Protein AF-A0A6V6YPK1-F1 (afdb_monomer)

Nearest PDB structures (foldseek):
  4mxt-assembly1_A-2  TM=2.970E-01  e=5.464E-02  Bacteroides uniformis ATCC 8492
  3juw-assembly1_A  TM=4.211E-01  e=9.170E-01  Bordetella pertussis
  8h1r-assembly1_A  TM=2.729E-01  e=4.069E+00  Pseudomonas aeruginosa PAO1
  5iva-assembly1_A  TM=2.615E-01  e=4.526E+00  Pseudomonas aeruginosa PAO1

Secondary structure (DSSP, 8-state):
-----------------------SS-TTS---B--PPP--S---B--GGGGTTT-EEEEEE--STT-TT-EEEEEEEEEE-SSEEEEEEEETTS-EEEEEEETTBSEEEEEEE-TTSBEEEEEEEESSTT---EEEEEEEE-TTS-EEEEEESSTT--S-HHHHHHHHHHTT--S--SSSS---EEEEE-SSS-EEEEEEE-HHHHSSSEEEEEEEETTT--EEEEEEEES--TTSS--SS--PEEEEEE--SSS--

Mean predicted aligned error: 10.71 Å

Structure (mmCIF, N/CA/C/O backbone):
data_AF-A0A6V6YPK1-F1
#
_entry.id   AF-A0A6V6YPK1-F1
#
loop_
_atom_site.group_PDB
_atom_site.id
_atom_site.type_symbol
_atom_site.label_atom_id
_atom_site.label_alt_id
_atom_site.label_comp_id
_atom_site.label_asym_id
_atom_site.label_entity_id
_atom_site.label_seq_id
_atom_site.pdbx_PDB_ins_code
_atom_site.Cartn_x
_atom_site.Cartn_y
_atom_site.Cartn_z
_atom_site.occupancy
_atom_site.B_iso_or_equiv
_atom_site.auth_seq_id
_atom_site.auth_comp_id
_atom_site.auth_asym_id
_atom_site.auth_atom_id
_atom_site.pdbx_PDB_model_num
ATOM 1 N N . MET A 1 1 ? -62.412 -16.438 57.646 1.00 40.12 1 MET A N 1
ATOM 2 C CA . MET A 1 1 ? -61.007 -15.964 57.630 1.00 40.12 1 MET A CA 1
ATOM 3 C C . MET A 1 1 ? -60.516 -15.911 56.194 1.00 40.12 1 MET A C 1
ATOM 5 O O . MET A 1 1 ? -60.855 -16.808 55.438 1.00 40.12 1 MET A O 1
ATOM 9 N N . ARG A 1 2 ? -59.691 -14.895 55.900 1.00 38.56 2 ARG A N 1
ATOM 10 C CA . ARG A 1 2 ? -59.040 -14.538 54.622 1.00 38.56 2 ARG A CA 1
ATOM 11 C C . ARG A 1 2 ? -59.868 -13.707 53.633 1.00 38.56 2 ARG A C 1
ATOM 13 O O . ARG A 1 2 ? -60.309 -14.168 52.593 1.00 38.56 2 ARG A O 1
ATOM 20 N N . THR A 1 3 ? -59.979 -12.427 53.978 1.00 39.22 3 THR A N 1
ATOM 21 C CA . THR A 1 3 ? -59.653 -11.310 53.076 1.00 39.22 3 THR A CA 1
ATOM 22 C C . THR A 1 3 ? -58.320 -11.554 52.353 1.00 39.22 3 THR A C 1
ATOM 24 O O . THR A 1 3 ? -57.389 -12.012 53.007 1.00 39.22 3 THR A O 1
ATOM 27 N N . ILE A 1 4 ? -58.230 -11.225 51.055 1.00 46.72 4 ILE A N 1
ATOM 28 C CA . ILE A 1 4 ? -57.060 -10.640 50.358 1.00 46.72 4 ILE A CA 1
ATOM 29 C C . ILE A 1 4 ? -57.550 -10.016 49.030 1.00 46.72 4 ILE A C 1
ATOM 31 O O . ILE A 1 4 ? -57.949 -10.695 48.092 1.00 46.72 4 ILE A O 1
ATOM 35 N N . THR A 1 5 ? -57.637 -8.690 49.075 1.00 42.53 5 THR A N 1
ATOM 36 C CA . THR A 1 5 ? -57.127 -7.649 48.164 1.00 42.53 5 THR A CA 1
ATOM 37 C C . THR A 1 5 ? -56.923 -7.896 46.655 1.00 42.53 5 THR A C 1
ATOM 39 O O . THR A 1 5 ? -56.172 -8.766 46.231 1.00 42.53 5 THR A O 1
ATOM 42 N N . LEU A 1 6 ? -57.519 -6.961 45.897 1.00 40.06 6 LEU A N 1
ATOM 43 C CA . LEU A 1 6 ? -57.210 -6.413 44.564 1.00 40.06 6 LEU A CA 1
ATOM 44 C C . LEU A 1 6 ? -55.773 -6.602 44.023 1.00 40.06 6 LEU A C 1
ATOM 46 O O . LEU A 1 6 ? -54.811 -6.269 44.712 1.00 40.06 6 LEU A O 1
ATOM 50 N N . LEU A 1 7 ? -55.654 -6.859 42.712 1.00 35.12 7 LEU A N 1
ATOM 51 C CA . LEU A 1 7 ? -54.662 -6.158 41.887 1.00 35.12 7 LEU A CA 1
ATOM 52 C C . LEU A 1 7 ? -55.192 -5.913 40.464 1.00 35.12 7 LEU A C 1
ATOM 54 O O . LEU A 1 7 ? -55.409 -6.827 39.674 1.00 35.12 7 LEU A O 1
ATOM 58 N N . MET A 1 8 ? 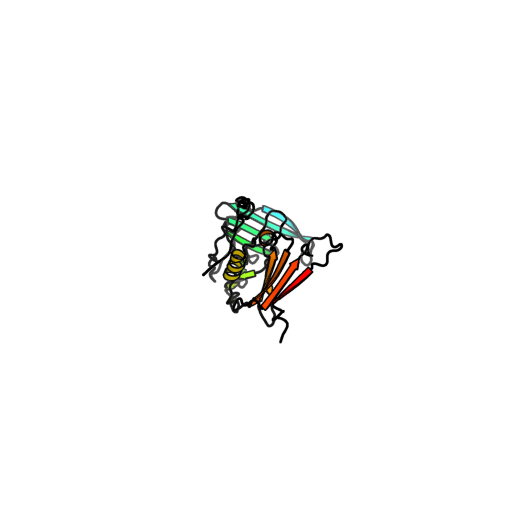-55.405 -4.634 40.179 1.00 38.81 8 MET A N 1
ATOM 59 C CA . MET A 1 8 ? -55.689 -4.049 38.876 1.00 38.81 8 MET A CA 1
ATOM 60 C C . MET A 1 8 ? -54.352 -3.929 38.132 1.00 38.81 8 MET A C 1
ATOM 62 O O . MET A 1 8 ? -53.467 -3.215 38.596 1.00 38.81 8 MET A O 1
ATOM 66 N N . ALA A 1 9 ? -54.182 -4.624 37.007 1.00 38.06 9 ALA A N 1
ATOM 67 C CA . ALA A 1 9 ? -53.035 -4.421 36.123 1.00 38.06 9 ALA A CA 1
ATOM 68 C C . ALA A 1 9 ? -53.493 -3.640 34.887 1.00 38.06 9 ALA A C 1
ATOM 70 O O . ALA A 1 9 ? -54.078 -4.186 33.952 1.00 38.06 9 ALA A O 1
ATOM 71 N N . LEU A 1 10 ? -53.241 -2.331 34.939 1.00 35.00 10 LEU A N 1
ATOM 72 C CA . LEU A 1 10 ? -53.250 -1.413 33.808 1.00 35.00 10 LEU A CA 1
ATOM 73 C C . LEU A 1 10 ? -52.316 -1.957 32.714 1.00 35.00 10 LEU A C 1
ATOM 75 O O . LEU A 1 10 ? -51.104 -2.032 32.911 1.00 35.00 10 LEU A O 1
ATOM 79 N N . VAL A 1 11 ? -52.863 -2.297 31.550 1.00 40.09 11 VAL A N 1
ATOM 80 C CA . VAL A 1 11 ? -52.065 -2.539 30.343 1.00 40.09 11 VAL A CA 1
ATOM 81 C C . VAL A 1 11 ? -51.754 -1.177 29.722 1.00 40.09 11 VAL A C 1
ATOM 83 O O . VAL A 1 11 ? -52.529 -0.644 28.933 1.00 40.09 11 VAL A O 1
ATOM 86 N N . LEU A 1 12 ? -50.623 -0.592 30.118 1.00 38.94 12 LEU A N 1
ATOM 87 C CA . LEU A 1 12 ? -49.992 0.535 29.434 1.00 38.94 12 LEU A CA 1
ATOM 88 C C . LEU A 1 12 ? -48.588 0.126 28.990 1.00 38.94 12 LEU A C 1
ATOM 90 O O . LEU A 1 12 ? -47.629 0.283 29.733 1.00 38.94 12 LEU A O 1
ATOM 94 N N . PHE A 1 13 ? -48.481 -0.337 27.750 1.00 40.06 13 PHE A N 1
ATOM 95 C CA . PHE A 1 13 ? -47.309 -0.106 26.905 1.00 40.06 13 PHE A CA 1
ATOM 96 C C . PHE A 1 13 ? -47.872 0.215 25.516 1.00 40.06 13 PHE A C 1
ATOM 98 O O . PHE A 1 13 ? -48.367 -0.652 24.808 1.00 40.06 13 PHE A O 1
ATOM 105 N N . ALA A 1 14 ? -48.159 1.489 25.254 1.00 39.41 14 ALA A N 1
ATOM 106 C CA . ALA A 1 14 ? -47.208 2.418 24.651 1.00 39.41 14 ALA A CA 1
ATOM 107 C C . ALA A 1 14 ? -46.726 1.900 23.289 1.00 39.41 14 ALA A C 1
ATOM 109 O O . ALA A 1 14 ? -45.817 1.084 23.205 1.00 39.41 14 ALA A O 1
ATOM 110 N N . ASN A 1 15 ? -47.393 2.400 22.243 1.00 35.25 15 ASN A N 1
ATOM 111 C CA . ASN A 1 15 ? -46.928 2.547 20.865 1.00 35.25 15 ASN A CA 1
ATOM 112 C C . ASN A 1 15 ? -45.535 1.960 20.585 1.00 35.25 15 ASN A C 1
ATOM 114 O O . ASN A 1 15 ? -44.547 2.695 20.526 1.00 35.25 15 ASN A O 1
ATOM 118 N N . CYS A 1 16 ? -45.471 0.668 20.263 1.00 31.97 16 CYS A N 1
ATOM 119 C CA . CYS A 1 16 ? -44.475 0.214 19.304 1.00 31.97 16 CYS A CA 1
ATOM 120 C C . CYS A 1 16 ? -44.872 0.808 17.950 1.00 31.97 16 CYS A C 1
ATOM 122 O O . CYS A 1 16 ? -45.487 0.154 17.109 1.00 31.97 16 CYS A O 1
ATOM 124 N N . LYS A 1 17 ? -44.493 2.073 17.725 1.00 35.59 17 LYS A N 1
ATOM 125 C CA . LYS A 1 17 ? -44.001 2.447 16.404 1.00 35.59 17 LYS A CA 1
ATOM 126 C C . LYS A 1 17 ? -42.834 1.504 16.177 1.00 35.59 17 LYS A C 1
ATOM 128 O O . LYS A 1 17 ? -41.742 1.743 16.686 1.00 35.59 17 LYS A O 1
ATOM 133 N N . ALA A 1 18 ? -43.133 0.381 15.526 1.00 33.19 18 ALA A N 1
ATOM 134 C CA . ALA A 1 18 ? -42.141 -0.487 14.942 1.00 33.19 18 ALA A CA 1
ATOM 135 C C . ALA A 1 18 ? -41.136 0.445 14.280 1.00 33.19 18 ALA A C 1
ATOM 137 O O . ALA A 1 18 ? -41.502 1.245 13.413 1.00 33.19 18 ALA A O 1
ATOM 138 N N . GLN A 1 19 ? -39.916 0.431 14.812 1.00 37.41 19 GLN A N 1
ATOM 139 C CA . GLN A 1 19 ? -38.788 1.062 14.171 1.00 37.41 19 GLN A CA 1
ATOM 140 C C . GLN A 1 19 ? -38.835 0.553 12.742 1.00 37.41 19 GLN A C 1
ATOM 142 O O . GLN A 1 19 ? -38.723 -0.648 12.497 1.00 37.41 19 GLN A O 1
ATOM 147 N N . VAL A 1 20 ? -39.126 1.472 11.826 1.00 35.88 20 VAL A N 1
ATOM 148 C CA . VAL A 1 20 ? -38.877 1.269 10.415 1.00 35.88 20 VAL A CA 1
ATOM 149 C C . VAL A 1 20 ? -37.420 0.848 10.384 1.00 35.88 20 VAL A C 1
ATOM 151 O O . VAL A 1 20 ? -36.536 1.652 10.681 1.00 35.88 20 VAL A O 1
ATOM 154 N N . GLU A 1 21 ? -37.183 -0.445 10.154 1.00 36.56 21 GLU A N 1
ATOM 155 C CA . GLU A 1 21 ? -35.913 -0.926 9.643 1.00 36.56 21 GLU A CA 1
ATOM 156 C C . GLU A 1 21 ? -35.571 0.053 8.528 1.00 36.56 21 GLU A C 1
ATOM 158 O O . GLU A 1 21 ? -36.236 0.065 7.489 1.00 36.56 21 GLU A O 1
ATOM 163 N N . ASN A 1 22 ? -34.600 0.934 8.773 1.00 33.47 22 ASN A N 1
ATOM 164 C CA . ASN A 1 22 ? -34.011 1.765 7.742 1.00 33.47 22 ASN A CA 1
ATOM 165 C C . ASN A 1 22 ? -33.291 0.804 6.795 1.00 33.47 22 ASN A C 1
ATOM 167 O O . ASN A 1 22 ? -32.084 0.595 6.858 1.00 33.47 22 ASN A O 1
ATOM 171 N N . LYS A 1 23 ? -34.080 0.194 5.911 1.00 34.03 23 LYS A N 1
ATOM 172 C CA . LYS A 1 23 ? -33.703 -0.736 4.849 1.00 34.03 23 LYS A CA 1
ATOM 173 C C . LYS A 1 23 ? -33.005 -0.027 3.686 1.00 34.03 23 LYS A C 1
ATOM 175 O O . LYS A 1 23 ? -32.888 -0.570 2.595 1.00 34.03 23 LYS A O 1
ATOM 180 N N . THR A 1 24 ? -32.510 1.179 3.931 1.00 35.34 24 THR A N 1
ATOM 181 C CA . THR A 1 24 ? -31.911 2.070 2.944 1.00 35.34 24 THR A CA 1
ATOM 182 C C . THR A 1 24 ? -30.782 2.877 3.576 1.00 35.34 24 THR A C 1
ATOM 184 O O . THR A 1 24 ? -30.832 4.087 3.517 1.00 35.34 24 THR A O 1
ATOM 187 N N . VAL A 1 25 ? -29.790 2.223 4.200 1.00 39.16 25 VAL A N 1
ATOM 188 C CA . VAL A 1 25 ? -28.342 2.542 4.086 1.00 39.16 25 VAL A CA 1
ATOM 189 C C . VAL A 1 25 ? -27.546 1.309 4.562 1.00 39.16 25 VAL A C 1
ATOM 191 O O . VAL A 1 25 ? -26.906 1.299 5.607 1.00 39.16 25 VAL A O 1
ATOM 194 N N . THR A 1 26 ? -27.610 0.204 3.823 1.00 34.44 26 THR A N 1
ATOM 195 C CA . THR A 1 26 ? -26.646 -0.916 3.976 1.00 34.44 26 THR A CA 1
ATOM 196 C C . THR A 1 26 ? -26.070 -1.310 2.621 1.00 34.44 26 THR A C 1
ATOM 198 O O . THR A 1 26 ? -25.592 -2.418 2.401 1.00 34.44 26 THR A O 1
ATOM 201 N N . THR A 1 27 ? -26.128 -0.395 1.662 1.00 38.91 27 THR A N 1
ATOM 202 C CA . THR A 1 27 ? -25.438 -0.527 0.391 1.00 38.91 27 THR A CA 1
ATOM 203 C C . THR A 1 27 ? -23.974 -0.176 0.638 1.00 38.91 27 THR A C 1
ATOM 205 O O . THR A 1 27 ? -23.657 0.961 0.957 1.00 38.91 27 THR A O 1
ATOM 208 N N . THR A 1 28 ? -23.125 -1.203 0.516 1.00 41.69 28 THR A N 1
ATOM 209 C CA . THR A 1 28 ? -21.652 -1.231 0.606 1.00 41.69 28 THR A CA 1
ATOM 210 C C . THR A 1 28 ? -21.007 -1.355 1.992 1.00 41.69 28 THR A C 1
ATOM 212 O O . THR A 1 28 ? -20.048 -0.645 2.285 1.00 41.69 28 THR A O 1
ATOM 215 N N . LEU A 1 29 ? -21.378 -2.366 2.791 1.00 50.12 29 LEU A N 1
ATOM 216 C CA . LEU A 1 29 ? -20.317 -3.095 3.510 1.00 50.12 29 LEU A CA 1
ATOM 217 C C . LEU A 1 29 ? -19.565 -3.937 2.460 1.00 50.12 29 LEU A C 1
ATOM 219 O O . LEU A 1 29 ? -19.994 -5.017 2.084 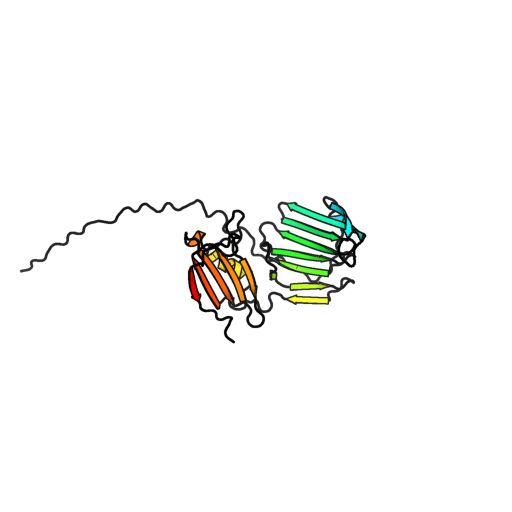1.00 50.12 29 LEU A O 1
ATOM 223 N N . ASN A 1 30 ? -18.560 -3.293 1.870 1.00 59.50 30 ASN A N 1
ATOM 224 C CA . ASN A 1 30 ? -17.493 -3.746 0.971 1.00 59.50 30 ASN A CA 1
ATOM 225 C C . ASN A 1 3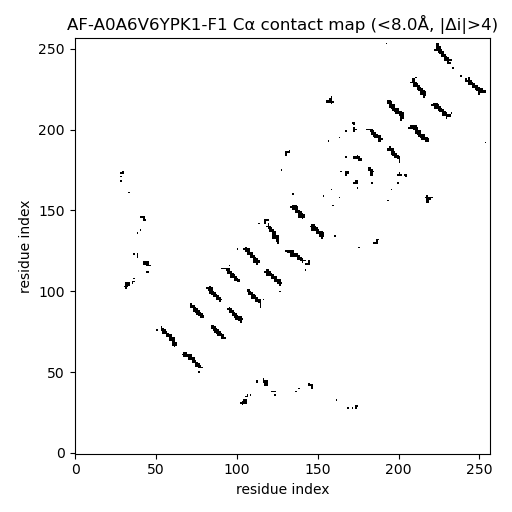0 ? -17.578 -5.138 0.291 1.00 59.50 30 ASN A C 1
ATOM 227 O O . ASN A 1 30 ? -17.635 -6.168 0.950 1.00 59.50 30 ASN A O 1
ATOM 231 N N . LYS A 1 31 ? -17.447 -5.169 -1.046 1.00 62.59 31 LYS A N 1
ATOM 232 C CA . LYS A 1 31 ? -17.342 -6.403 -1.861 1.00 62.59 31 LYS A CA 1
ATOM 233 C C . LYS A 1 31 ? -15.895 -6.806 -2.178 1.00 62.59 31 LYS A C 1
ATOM 235 O O . LYS A 1 31 ? -15.677 -7.724 -2.966 1.00 62.59 31 LYS A O 1
ATOM 240 N N . ASN A 1 32 ? -14.919 -6.098 -1.613 1.00 78.31 32 ASN A N 1
ATOM 241 C CA . ASN A 1 32 ? -13.525 -6.321 -1.950 1.00 78.31 32 ASN A CA 1
ATOM 242 C C . ASN A 1 32 ? -13.001 -7.663 -1.417 1.00 78.31 32 ASN A C 1
ATOM 244 O O . ASN A 1 32 ? -13.366 -8.110 -0.331 1.00 78.31 32 ASN A O 1
ATOM 248 N N . LYS A 1 33 ? -12.102 -8.281 -2.180 1.00 83.56 33 LYS A N 1
ATOM 249 C CA . LYS A 1 33 ? -11.459 -9.555 -1.873 1.00 83.56 33 LYS A CA 1
ATOM 250 C C . LYS A 1 33 ? -10.313 -9.361 -0.883 1.00 83.56 33 LYS A C 1
ATOM 252 O O . LYS A 1 33 ? -9.464 -8.490 -1.071 1.00 83.56 33 LYS A O 1
ATOM 257 N N . MET A 1 34 ? -10.289 -10.224 0.132 1.00 86.56 34 MET A N 1
ATOM 258 C CA . MET A 1 34 ? -9.253 -10.311 1.174 1.00 86.56 34 MET A CA 1
ATOM 259 C C . MET A 1 34 ? -8.062 -11.191 0.766 1.00 86.56 34 MET A C 1
ATOM 261 O O . MET A 1 34 ? -7.077 -11.307 1.487 1.00 86.56 34 MET A O 1
ATOM 265 N N . GLU A 1 35 ? -8.140 -11.832 -0.399 1.00 90.12 35 GLU A N 1
ATOM 266 C CA . GLU A 1 35 ? -7.053 -12.645 -0.930 1.00 90.12 35 GLU A CA 1
ATOM 267 C C . GLU A 1 35 ? -5.929 -11.738 -1.431 1.00 90.12 35 GLU A C 1
ATOM 269 O O . GLU A 1 35 ? -6.050 -11.068 -2.463 1.00 90.12 35 GLU A O 1
ATOM 274 N N . ARG A 1 36 ? -4.819 -11.717 -0.687 1.00 91.38 36 ARG A N 1
ATOM 275 C CA . ARG A 1 36 ? -3.604 -11.026 -1.116 1.00 91.38 36 ARG A CA 1
ATOM 276 C C . ARG A 1 36 ? -3.096 -11.616 -2.438 1.00 91.38 36 ARG A C 1
ATOM 278 O O . ARG A 1 36 ? -3.023 -12.840 -2.566 1.00 91.38 36 ARG A O 1
ATOM 285 N N . PRO A 1 37 ? -2.666 -10.779 -3.399 1.00 93.44 37 PRO A N 1
ATOM 286 C CA . PRO A 1 37 ? -1.954 -11.273 -4.567 1.00 93.44 37 PRO A CA 1
ATOM 287 C C . PRO A 1 37 ? -0.614 -11.903 -4.164 1.00 93.44 37 PRO A C 1
ATOM 289 O O . PRO A 1 37 ? -0.044 -11.579 -3.124 1.00 93.44 37 PRO A O 1
ATOM 292 N N . ILE A 1 38 ? -0.081 -12.775 -5.018 1.00 91.38 38 ILE A N 1
ATOM 293 C CA . ILE A 1 38 ? 1.238 -13.389 -4.830 1.00 91.38 38 ILE A CA 1
ATOM 294 C C . ILE A 1 38 ? 2.239 -12.693 -5.753 1.00 91.38 38 ILE A C 1
ATOM 296 O O . ILE A 1 38 ? 1.971 -12.498 -6.939 1.00 91.38 38 ILE A O 1
ATOM 300 N N . ILE A 1 39 ? 3.408 -12.343 -5.215 1.00 95.06 39 ILE A N 1
ATOM 301 C CA . ILE A 1 39 ? 4.551 -11.845 -5.986 1.00 95.06 39 ILE A CA 1
ATOM 302 C C . ILE A 1 39 ? 5.783 -12.714 -5.719 1.00 95.06 39 ILE A C 1
ATOM 304 O O . ILE A 1 39 ? 6.018 -13.142 -4.591 1.00 95.06 39 ILE A O 1
ATOM 308 N N . THR A 1 40 ? 6.565 -12.984 -6.764 1.00 96.06 40 THR A N 1
ATOM 309 C CA . THR A 1 40 ? 7.770 -13.830 -6.716 1.00 96.06 40 THR A CA 1
ATOM 310 C C . THR A 1 40 ? 9.042 -12.976 -6.796 1.00 96.06 40 THR A C 1
ATOM 312 O O . THR A 1 40 ? 8.983 -11.847 -7.290 1.00 96.06 40 THR A O 1
ATOM 315 N N . PRO A 1 41 ? 10.214 -13.486 -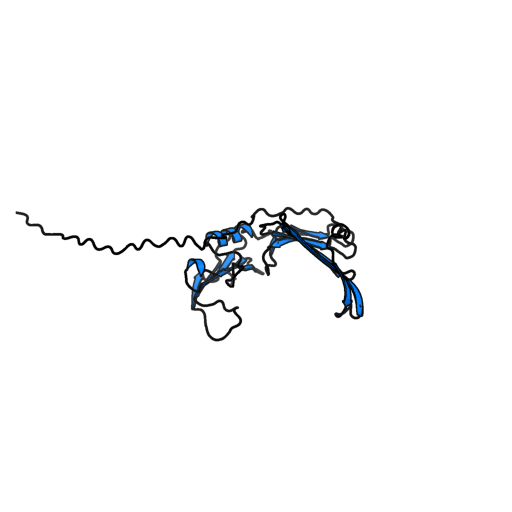6.369 1.00 96.88 41 PRO A N 1
ATOM 316 C CA . PRO A 1 41 ? 11.501 -12.790 -6.499 1.00 96.88 41 PRO A CA 1
ATOM 317 C C . PRO A 1 41 ? 12.091 -12.819 -7.922 1.00 96.88 41 PRO A C 1
ATOM 319 O O . PRO A 1 41 ? 13.251 -12.466 -8.110 1.00 96.88 41 PRO A O 1
ATOM 322 N N . GLU A 1 42 ? 11.337 -13.268 -8.924 1.00 97.69 42 GLU A N 1
ATOM 323 C CA . GLU A 1 42 ? 11.846 -13.444 -10.286 1.00 97.69 42 GLU A CA 1
ATOM 324 C C . GLU A 1 42 ? 12.138 -12.104 -10.968 1.00 97.69 42 GLU A C 1
ATOM 326 O O . GLU A 1 42 ? 11.483 -11.093 -10.705 1.00 97.69 42 GLU A O 1
ATOM 331 N N . PHE A 1 43 ? 13.129 -12.089 -11.853 1.00 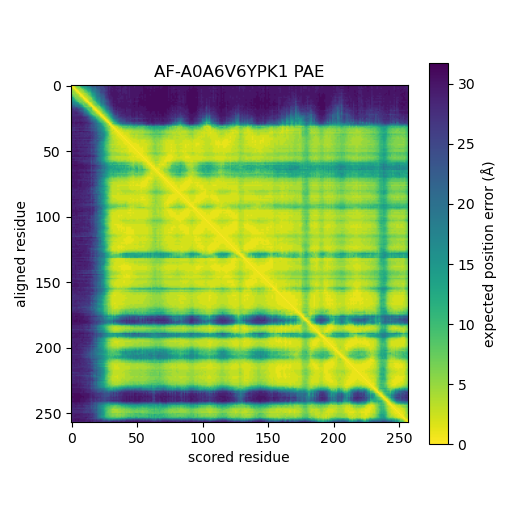97.38 43 PHE A N 1
ATOM 332 C CA . PHE A 1 43 ? 13.451 -10.905 -12.639 1.00 97.38 43 PHE A CA 1
ATOM 333 C C . PHE A 1 43 ? 12.311 -10.553 -13.605 1.00 97.38 43 PHE A C 1
ATOM 335 O O . PHE A 1 43 ? 11.684 -11.428 -14.195 1.00 97.38 43 PHE A O 1
ATOM 342 N N . GLU A 1 44 ? 12.084 -9.255 -13.803 1.00 97.69 44 GLU A N 1
ATOM 343 C CA . GLU A 1 44 ? 11.121 -8.730 -14.766 1.00 97.69 44 GLU A CA 1
ATOM 344 C C . GLU A 1 44 ? 11.737 -7.562 -15.539 1.00 97.69 44 GLU A C 1
ATOM 346 O O . GLU A 1 44 ? 12.550 -6.798 -15.008 1.00 97.69 44 GLU A O 1
ATOM 351 N N . LYS A 1 45 ? 11.312 -7.390 -16.792 1.00 97.69 45 LYS A N 1
ATOM 352 C CA . LYS A 1 45 ? 11.701 -6.260 -17.631 1.00 97.69 45 LYS A CA 1
ATOM 353 C C . LYS A 1 45 ? 10.455 -5.581 -18.185 1.00 97.69 45 LYS A C 1
ATOM 355 O O . LYS A 1 45 ? 9.618 -6.232 -18.798 1.00 97.69 45 LYS A O 1
ATOM 360 N N . LEU A 1 46 ? 10.362 -4.273 -17.987 1.00 97.44 46 LEU A N 1
ATOM 361 C CA . LEU A 1 46 ? 9.363 -3.424 -18.611 1.00 97.44 46 LEU A CA 1
ATOM 362 C C . LEU A 1 46 ? 9.635 -3.323 -20.114 1.00 97.44 46 LEU A C 1
ATOM 364 O O . LEU A 1 46 ? 10.725 -2.920 -20.529 1.00 97.44 46 LEU A O 1
ATOM 368 N N . ASN A 1 47 ? 8.613 -3.629 -20.907 1.00 96.19 47 ASN A N 1
ATOM 369 C CA . ASN A 1 47 ? 8.572 -3.361 -22.333 1.00 96.19 47 ASN A CA 1
ATOM 370 C C . ASN A 1 47 ? 7.451 -2.352 -22.618 1.00 96.19 47 ASN A C 1
ATOM 372 O O . ASN A 1 47 ? 6.280 -2.638 -22.385 1.00 96.19 47 ASN A O 1
ATOM 376 N N . LEU A 1 48 ? 7.804 -1.151 -23.086 1.00 95.31 48 LEU A N 1
ATOM 377 C CA . LEU A 1 48 ? 6.820 -0.088 -23.333 1.00 95.31 48 LEU A CA 1
ATOM 378 C C . LEU A 1 48 ? 5.880 -0.417 -24.502 1.00 95.31 48 LEU A C 1
ATOM 380 O O . LEU A 1 48 ? 4.746 0.053 -24.512 1.00 95.31 48 LEU A O 1
ATOM 384 N N . GLU A 1 49 ? 6.312 -1.272 -25.432 1.00 95.50 49 GLU A N 1
ATOM 385 C CA . GLU A 1 49 ? 5.481 -1.736 -26.550 1.00 95.50 49 GLU A CA 1
ATOM 386 C C . GLU A 1 49 ? 4.238 -2.507 -26.091 1.00 95.50 49 GLU A C 1
ATOM 388 O O . GLU A 1 49 ? 3.210 -2.473 -26.767 1.00 95.50 49 GLU A O 1
ATOM 393 N N . ASP A 1 50 ? 4.283 -3.128 -24.907 1.00 96.00 50 ASP A N 1
ATOM 394 C CA . ASP A 1 50 ? 3.132 -3.820 -24.313 1.00 96.00 50 ASP A CA 1
ATOM 395 C C . ASP A 1 50 ? 1.981 -2.843 -23.979 1.00 96.00 50 ASP A C 1
ATOM 397 O O . ASP A 1 50 ? 0.844 -3.260 -23.757 1.00 96.00 50 ASP A O 1
ATOM 401 N N . TYR A 1 51 ? 2.268 -1.535 -23.960 1.00 96.19 51 TYR A N 1
ATOM 402 C CA . TYR A 1 51 ? 1.339 -0.457 -23.615 1.00 96.19 51 TYR A CA 1
ATOM 403 C C . TYR A 1 51 ? 1.002 0.453 -24.798 1.00 96.19 51 TYR A C 1
ATOM 405 O O . TYR A 1 51 ? 0.259 1.415 -24.609 1.00 96.19 51 TYR A O 1
ATOM 413 N N . LYS A 1 52 ? 1.516 0.169 -26.004 1.00 94.56 52 LYS A N 1
ATOM 414 C CA . LYS A 1 52 ? 1.379 1.037 -27.190 1.00 94.56 52 LYS A CA 1
ATOM 415 C C . LYS A 1 52 ? -0.059 1.508 -27.441 1.00 94.56 52 LYS A C 1
ATOM 417 O O . LYS A 1 52 ? -0.282 2.658 -27.810 1.00 94.56 52 LYS A O 1
ATOM 422 N N . ASP A 1 53 ? -1.035 0.649 -27.153 1.00 94.25 53 ASP A N 1
ATOM 423 C CA . ASP A 1 53 ? -2.458 0.956 -27.245 1.00 94.25 53 ASP A CA 1
ATOM 424 C C . ASP A 1 53 ? -2.906 1.749 -26.003 1.00 94.25 53 ASP A C 1
ATOM 426 O O . ASP A 1 53 ? -3.456 1.199 -25.042 1.00 94.25 53 ASP A O 1
ATOM 430 N N . GLY A 1 54 ? -2.640 3.058 -26.023 1.00 94.81 54 GLY A N 1
ATOM 431 C CA . GLY A 1 54 ? -3.040 4.016 -24.986 1.00 94.81 54 GLY A CA 1
ATOM 432 C C . GLY A 1 54 ? -1.889 4.642 -24.193 1.00 94.81 54 GLY A C 1
ATOM 433 O O . GLY A 1 54 ? -2.155 5.412 -23.271 1.00 94.81 54 GLY A O 1
ATOM 434 N N . LEU A 1 55 ? -0.629 4.327 -24.514 1.00 97.19 55 LEU A N 1
ATOM 435 C CA . LEU A 1 55 ? 0.535 5.005 -23.939 1.00 97.19 55 LEU A CA 1
ATOM 436 C C . LEU A 1 55 ? 0.634 6.427 -24.498 1.00 97.19 55 LEU A C 1
ATOM 438 O O . LEU A 1 55 ? 0.763 6.631 -25.703 1.00 97.19 55 LEU A O 1
ATOM 442 N N . ILE A 1 56 ? 0.603 7.406 -23.603 1.00 97.44 56 ILE A N 1
ATOM 443 C CA . ILE A 1 56 ? 0.787 8.820 -23.915 1.00 97.44 56 ILE A CA 1
ATOM 444 C C . ILE A 1 56 ? 2.259 9.161 -23.692 1.00 97.44 56 ILE A C 1
ATOM 446 O O . ILE A 1 56 ? 2.833 8.814 -22.655 1.00 97.44 56 ILE A O 1
ATOM 450 N N . ILE A 1 57 ? 2.856 9.840 -24.672 1.00 96.31 57 ILE A N 1
ATOM 451 C CA . ILE A 1 57 ? 4.247 10.291 -24.642 1.00 96.31 57 ILE A CA 1
ATOM 452 C C . ILE A 1 57 ? 4.260 11.798 -24.869 1.00 96.31 57 ILE A C 1
ATOM 454 O O . ILE A 1 57 ? 3.775 12.266 -25.898 1.00 96.31 57 ILE A O 1
ATOM 458 N N . GLU A 1 58 ? 4.835 12.548 -23.934 1.00 95.75 58 GLU A N 1
ATOM 459 C CA . GLU A 1 58 ? 4.935 14.006 -24.027 1.00 95.75 58 GLU A CA 1
ATOM 460 C C . GLU A 1 58 ? 6.394 14.446 -23.884 1.00 95.75 58 GLU A C 1
ATOM 462 O O . GLU A 1 58 ? 7.110 13.998 -22.985 1.00 95.75 58 GLU A O 1
ATOM 467 N N . GLU A 1 59 ? 6.852 15.342 -24.764 1.00 94.69 59 GLU A N 1
ATOM 468 C CA . GLU A 1 59 ? 8.139 16.015 -24.572 1.00 94.69 59 GLU A CA 1
ATOM 469 C C . GLU A 1 59 ? 7.987 17.040 -23.440 1.00 94.69 59 GLU A C 1
ATOM 471 O O . GLU A 1 59 ? 7.078 17.867 -23.435 1.00 94.69 59 GLU A O 1
ATOM 476 N N . SER A 1 60 ? 8.892 16.987 -22.471 1.00 89.38 60 SER A N 1
ATOM 477 C CA . SER A 1 60 ? 8.942 17.885 -21.323 1.00 89.38 60 SER A CA 1
ATOM 478 C C . SER A 1 60 ? 10.340 18.472 -21.170 1.00 89.38 60 SER A C 1
ATOM 480 O O . SER A 1 60 ? 11.342 17.862 -21.549 1.00 89.38 60 SER A O 1
ATOM 482 N N . ILE A 1 61 ? 10.413 19.664 -20.579 1.00 89.31 61 ILE A N 1
ATOM 483 C CA . ILE A 1 61 ? 11.673 20.310 -20.208 1.00 89.31 61 ILE A CA 1
ATOM 484 C C . ILE A 1 61 ? 11.779 20.271 -18.690 1.00 89.31 61 ILE A C 1
ATOM 486 O O . ILE A 1 61 ? 10.866 20.697 -17.981 1.00 89.31 61 ILE A O 1
ATOM 490 N N . GLY A 1 62 ? 12.887 19.742 -18.177 1.00 85.44 62 GLY A N 1
ATOM 491 C CA . GLY A 1 62 ? 13.114 19.697 -16.742 1.00 85.44 62 GLY A CA 1
ATOM 492 C C . GLY A 1 62 ? 13.192 21.106 -16.167 1.00 85.44 62 GLY A C 1
ATOM 493 O O . GLY A 1 62 ? 13.841 21.993 -16.716 1.00 85.44 62 GLY A O 1
ATOM 494 N N . ASN A 1 63 ? 12.504 21.310 -15.051 1.00 87.06 63 ASN A N 1
ATOM 495 C CA . ASN A 1 63 ? 12.434 22.581 -14.329 1.00 87.06 63 ASN A CA 1
ATOM 496 C C . ASN A 1 63 ? 13.070 22.490 -12.931 1.00 87.06 63 ASN A C 1
ATOM 498 O O . ASN A 1 63 ? 13.068 23.465 -12.189 1.00 87.06 63 ASN A O 1
ATOM 502 N N . THR A 1 64 ? 13.616 21.323 -12.576 1.00 82.25 64 THR A N 1
ATOM 503 C CA . THR A 1 64 ? 14.186 21.023 -11.258 1.00 82.25 64 THR A CA 1
ATOM 504 C C . THR A 1 64 ? 15.601 20.477 -11.422 1.00 82.25 64 THR A C 1
ATOM 506 O O . THR A 1 64 ? 15.848 19.639 -12.290 1.00 82.25 64 THR A O 1
ATOM 509 N N . ALA A 1 65 ? 16.544 20.940 -10.598 1.00 82.50 65 ALA A N 1
ATOM 510 C CA . ALA A 1 65 ? 17.925 20.457 -10.613 1.00 82.50 65 ALA A CA 1
ATOM 511 C C . ALA A 1 65 ? 18.002 18.951 -10.267 1.00 82.50 65 ALA A C 1
ATOM 513 O O . ALA A 1 65 ? 17.223 18.484 -9.437 1.00 82.50 65 ALA A O 1
ATOM 514 N N . PRO A 1 66 ? 18.924 18.174 -10.868 1.00 85.06 66 PRO A N 1
ATOM 515 C CA . PRO A 1 66 ? 19.953 18.569 -11.840 1.00 85.06 66 PRO A CA 1
ATOM 516 C C . PRO A 1 66 ? 19.457 18.662 -13.298 1.00 85.06 66 PRO A C 1
ATOM 518 O O . PRO A 1 66 ? 20.263 18.845 -14.202 1.00 85.06 66 PRO A O 1
ATOM 521 N N . TYR A 1 67 ? 18.152 18.540 -13.547 1.00 83.44 67 TYR A N 1
ATOM 522 C CA . TYR A 1 67 ? 17.574 18.374 -14.884 1.00 83.44 67 TYR A CA 1
ATOM 523 C C . TYR A 1 67 ? 17.033 19.668 -15.511 1.00 83.44 67 TYR A C 1
ATOM 525 O O . TYR A 1 67 ? 16.312 19.604 -16.505 1.00 83.44 67 TYR A O 1
ATOM 533 N N . VAL A 1 68 ? 17.368 20.846 -14.974 1.00 88.31 68 VAL A N 1
ATOM 534 C CA . VAL A 1 68 ? 16.896 22.128 -15.526 1.00 88.31 68 VAL A CA 1
ATOM 535 C C . VAL A 1 68 ? 17.341 22.276 -16.986 1.00 88.31 68 VAL A C 1
ATOM 537 O O . VAL A 1 68 ? 18.527 22.184 -17.285 1.00 88.31 68 VAL A O 1
ATOM 540 N N . GLY A 1 69 ? 16.389 22.492 -17.896 1.00 88.75 69 GLY A N 1
ATOM 541 C CA . GLY A 1 69 ? 16.642 22.663 -19.330 1.00 88.75 69 GLY A CA 1
ATOM 542 C C . GLY A 1 69 ? 16.835 21.363 -20.120 1.00 88.75 69 GLY A C 1
ATOM 543 O O . GLY A 1 69 ? 16.890 21.409 -21.348 1.00 88.75 69 GLY A O 1
ATOM 544 N N . PHE A 1 70 ? 16.891 20.199 -19.463 1.00 90.56 70 PHE A N 1
ATOM 545 C CA . PHE A 1 70 ? 16.988 18.916 -20.159 1.00 90.56 70 PHE A CA 1
ATOM 546 C C . PHE A 1 70 ? 15.644 18.548 -20.782 1.00 90.56 70 PHE A C 1
ATOM 548 O O . PHE A 1 70 ? 14.627 18.497 -20.090 1.00 90.56 70 PHE A O 1
ATOM 555 N N . LYS A 1 71 ? 15.655 18.244 -22.081 1.00 93.25 71 LYS A N 1
ATOM 556 C CA . LYS A 1 71 ? 14.509 17.651 -22.772 1.00 93.25 71 LYS A CA 1
ATOM 557 C C . LYS A 1 71 ? 14.420 16.163 -22.463 1.00 93.25 71 LYS A C 1
ATOM 559 O O . LYS A 1 71 ? 15.425 15.453 -22.525 1.00 93.25 71 LYS A O 1
ATOM 564 N N . TYR A 1 72 ? 13.223 15.688 -22.156 1.00 92.19 72 TYR A N 1
ATOM 565 C CA . TYR A 1 72 ? 12.955 14.276 -21.914 1.00 92.19 72 TYR A CA 1
ATOM 566 C C . TYR A 1 72 ? 11.527 13.919 -22.314 1.00 92.19 72 TYR A C 1
ATOM 568 O O . TYR A 1 72 ? 10.664 14.789 -22.379 1.00 92.19 72 TYR A O 1
ATOM 576 N N . ASN A 1 73 ? 11.276 12.629 -22.531 1.00 94.12 73 ASN A N 1
ATOM 577 C CA . ASN A 1 73 ? 9.919 12.139 -22.744 1.00 94.12 73 ASN A CA 1
ATOM 578 C C . ASN A 1 73 ? 9.352 11.666 -21.411 1.00 94.12 73 ASN A C 1
ATOM 580 O O . ASN A 1 73 ? 9.991 10.863 -20.718 1.00 94.12 73 ASN A O 1
ATOM 584 N N . SER A 1 74 ? 8.178 12.172 -21.051 1.00 94.00 74 SER A N 1
ATOM 585 C CA . SER A 1 74 ? 7.331 11.597 -20.016 1.00 94.00 74 SER A CA 1
ATOM 586 C C . SER A 1 74 ? 6.412 10.555 -20.650 1.00 94.00 74 SER A C 1
ATOM 588 O O . SER A 1 74 ? 5.987 10.679 -21.798 1.00 94.00 74 SER A O 1
ATOM 590 N N . TYR A 1 75 ? 6.143 9.495 -19.901 1.00 96.06 75 TYR A N 1
ATOM 591 C CA . TYR A 1 75 ? 5.271 8.404 -20.307 1.00 96.06 75 TYR A CA 1
ATOM 592 C C . TYR A 1 75 ? 4.149 8.307 -19.295 1.00 96.06 75 TYR A C 1
ATOM 594 O O . TYR A 1 75 ? 4.411 8.271 -18.089 1.00 96.06 75 TYR A O 1
ATOM 602 N N . SER A 1 76 ? 2.915 8.227 -19.774 1.0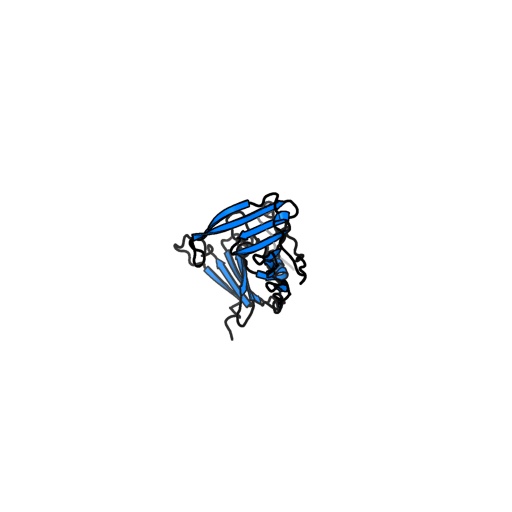0 97.50 76 SER A N 1
ATOM 603 C CA . SER A 1 76 ? 1.762 7.962 -18.927 1.00 97.50 76 SER A CA 1
ATOM 604 C C . SER A 1 76 ? 0.804 6.993 -19.603 1.00 97.50 76 SER A C 1
ATOM 606 O O . SER A 1 76 ? 0.563 7.039 -20.805 1.00 97.50 76 SER A O 1
ATOM 608 N N . TYR A 1 77 ? 0.279 6.067 -18.817 1.00 98.25 77 TYR A N 1
ATOM 609 C CA . TYR A 1 77 ? -0.684 5.079 -19.262 1.00 98.25 77 TYR A CA 1
ATOM 610 C C . TYR A 1 77 ? -1.633 4.775 -18.117 1.00 98.25 77 TYR A C 1
ATOM 612 O O . TYR A 1 77 ? -1.208 4.553 -16.978 1.00 98.25 77 TYR A O 1
ATOM 620 N N . ARG A 1 78 ? -2.923 4.712 -18.434 1.00 97.75 78 ARG A N 1
ATOM 621 C CA . ARG A 1 78 ? -3.954 4.268 -17.505 1.00 97.75 78 ARG A CA 1
ATOM 622 C C . ARG A 1 78 ? -5.009 3.476 -18.258 1.00 97.75 78 ARG A C 1
ATOM 624 O O . ARG A 1 78 ? -5.607 3.980 -19.203 1.00 97.75 78 ARG A O 1
ATOM 631 N N . LYS A 1 79 ? -5.277 2.258 -17.798 1.00 97.31 79 LYS A N 1
ATOM 632 C CA . LYS A 1 79 ? -6.339 1.398 -18.326 1.00 97.31 79 LYS A CA 1
ATOM 633 C C . LYS A 1 79 ? -7.211 0.906 -17.186 1.00 97.31 79 LYS A C 1
ATOM 635 O O . LYS A 1 79 ? -6.705 0.384 -16.198 1.00 97.31 79 LYS A O 1
ATOM 640 N N . ILE A 1 80 ? -8.519 1.075 -17.343 1.00 96.62 80 ILE A N 1
ATOM 641 C CA . ILE A 1 80 ? -9.541 0.602 -16.407 1.00 96.62 80 ILE A CA 1
ATOM 642 C C . ILE A 1 80 ? -10.452 -0.342 -17.185 1.00 96.62 80 ILE A C 1
ATOM 644 O O . ILE A 1 80 ? -10.926 0.006 -18.264 1.00 96.62 80 ILE A O 1
ATOM 648 N N . ASN A 1 81 ? -10.666 -1.545 -16.665 1.00 95.12 81 ASN A N 1
ATOM 649 C CA . ASN A 1 81 ? -11.557 -2.545 -17.246 1.00 95.12 81 ASN A CA 1
ATOM 650 C C . ASN A 1 81 ? -12.141 -3.442 -16.139 1.00 95.12 81 ASN A C 1
ATOM 652 O O . ASN A 1 81 ? -11.938 -3.194 -14.951 1.00 95.12 81 ASN A O 1
ATOM 656 N N . ASP A 1 82 ? -12.851 -4.503 -16.524 1.00 94.81 82 ASP A N 1
ATOM 657 C CA . ASP A 1 82 ? -13.468 -5.432 -15.572 1.00 94.81 82 ASP A CA 1
ATOM 658 C C . ASP A 1 82 ? -12.487 -6.293 -14.770 1.00 94.81 82 ASP A C 1
ATOM 660 O O . ASP A 1 82 ? -12.877 -6.877 -13.761 1.00 94.81 82 ASP A O 1
ATOM 664 N N . ILE A 1 83 ? -11.220 -6.360 -15.179 1.00 94.56 83 ILE A N 1
ATOM 665 C CA . ILE A 1 83 ? -10.160 -7.061 -14.448 1.00 94.56 83 ILE A CA 1
ATOM 666 C C . ILE A 1 83 ? -9.590 -6.154 -13.355 1.00 94.56 83 ILE A C 1
ATOM 668 O O . ILE A 1 83 ? -9.262 -6.629 -12.268 1.00 94.56 83 ILE A O 1
ATOM 672 N N . GLY A 1 84 ? -9.472 -4.852 -13.616 1.00 95.06 84 GLY A N 1
ATOM 673 C CA . GLY A 1 84 ? -8.925 -3.897 -12.663 1.00 95.06 84 GLY A CA 1
ATOM 674 C C . GLY A 1 84 ? -8.399 -2.620 -13.306 1.00 95.06 84 GLY A C 1
ATOM 675 O O . GLY A 1 84 ? -8.757 -2.257 -14.428 1.00 95.06 84 GLY A O 1
ATOM 676 N N . THR A 1 85 ? -7.539 -1.931 -12.562 1.00 96.31 85 THR A N 1
ATOM 677 C CA . THR A 1 85 ? -6.857 -0.711 -12.998 1.00 96.31 85 THR A CA 1
ATOM 678 C C . THR A 1 85 ? -5.363 -0.964 -13.126 1.00 96.31 85 THR A C 1
ATOM 680 O O . THR A 1 85 ? -4.719 -1.361 -12.157 1.00 96.31 85 THR A O 1
ATOM 683 N N . THR A 1 86 ? -4.818 -0.682 -14.306 1.00 97.69 86 THR A N 1
ATOM 684 C CA . THR A 1 86 ? -3.379 -0.642 -14.574 1.00 97.69 86 THR A CA 1
ATOM 685 C C . THR A 1 86 ? -2.951 0.803 -14.772 1.00 97.69 86 THR A C 1
ATOM 687 O O . THR A 1 86 ? -3.584 1.533 -15.539 1.00 97.69 86 THR A O 1
ATOM 690 N N . SER A 1 87 ? -1.850 1.190 -14.137 1.00 97.38 87 SER A N 1
ATOM 691 C CA . SER A 1 87 ? -1.214 2.491 -14.331 1.00 97.38 87 SER A CA 1
ATOM 692 C C . SER A 1 87 ? 0.281 2.308 -14.569 1.00 97.38 87 SER A C 1
ATOM 694 O O . SER A 1 87 ? 0.927 1.511 -13.892 1.00 97.38 87 SER A O 1
ATOM 696 N N . LEU A 1 88 ? 0.843 3.070 -15.502 1.00 98.00 88 LEU A N 1
ATOM 697 C CA . LEU A 1 88 ? 2.282 3.169 -15.733 1.00 98.00 88 LEU A CA 1
ATOM 698 C C . LEU A 1 88 ? 2.635 4.648 -15.912 1.00 98.00 88 LEU A C 1
ATOM 700 O O . LEU A 1 88 ? 1.943 5.379 -16.616 1.00 98.00 88 LEU A O 1
ATOM 704 N N . HIS A 1 89 ? 3.702 5.090 -15.260 1.00 96.94 89 HIS A N 1
ATOM 705 C CA . HIS A 1 89 ? 4.246 6.436 -15.402 1.00 96.94 89 HIS A CA 1
ATOM 706 C C . HIS A 1 89 ? 5.771 6.394 -15.349 1.00 96.94 89 HIS A C 1
ATOM 708 O O . HIS A 1 89 ? 6.352 5.507 -14.726 1.00 96.94 89 HIS A O 1
ATOM 714 N N . GLY A 1 90 ? 6.444 7.348 -15.979 1.00 94.94 90 GLY A N 1
ATOM 715 C CA . GLY A 1 90 ? 7.899 7.452 -15.901 1.00 94.94 90 GLY A CA 1
ATOM 716 C C . GLY A 1 90 ? 8.467 8.446 -16.897 1.00 94.94 90 GLY A C 1
ATOM 717 O O . GLY A 1 90 ? 7.727 9.169 -17.561 1.00 94.94 90 GLY A O 1
ATOM 718 N N . SER A 1 91 ? 9.790 8.483 -17.008 1.00 91.88 91 SER A N 1
ATOM 719 C CA . SER A 1 91 ? 10.473 9.329 -17.986 1.00 91.88 91 SER A CA 1
ATOM 720 C C . SER A 1 91 ? 11.814 8.751 -18.422 1.00 91.88 91 SER A C 1
ATOM 722 O O . SER A 1 91 ? 12.404 7.930 -17.719 1.00 91.88 91 SER A O 1
ATOM 724 N N . THR A 1 92 ? 12.339 9.216 -19.560 1.00 88.56 92 THR A N 1
ATOM 725 C CA . THR A 1 92 ? 13.660 8.786 -20.065 1.00 88.56 92 THR A CA 1
ATOM 726 C C . THR A 1 92 ? 14.834 9.194 -19.170 1.00 88.56 92 THR A C 1
ATOM 728 O O . THR A 1 92 ? 15.903 8.587 -19.245 1.00 88.56 92 THR A O 1
ATOM 731 N N . ILE A 1 93 ? 14.649 10.200 -18.314 1.00 87.25 93 ILE A N 1
ATOM 732 C CA . ILE A 1 93 ? 15.655 10.659 -17.343 1.00 87.25 93 ILE A CA 1
ATOM 733 C C . ILE A 1 93 ? 15.430 10.087 -15.937 1.00 87.25 93 ILE A C 1
ATOM 735 O O . ILE A 1 93 ? 16.296 10.213 -15.074 1.00 87.25 93 ILE A O 1
ATOM 739 N N . GLY A 1 94 ? 14.274 9.464 -15.702 1.00 88.06 94 GLY A N 1
ATOM 740 C CA . GLY A 1 94 ? 13.837 8.964 -14.407 1.00 88.06 94 GLY A CA 1
ATOM 741 C C . GLY A 1 94 ? 13.666 7.447 -14.368 1.00 88.06 94 GLY A C 1
ATOM 742 O O . GLY A 1 94 ? 14.204 6.692 -15.178 1.00 88.06 94 GLY A O 1
ATOM 743 N N . ARG A 1 95 ? 12.921 6.994 -13.361 1.00 93.62 95 ARG A N 1
ATOM 744 C CA . ARG A 1 95 ? 12.464 5.607 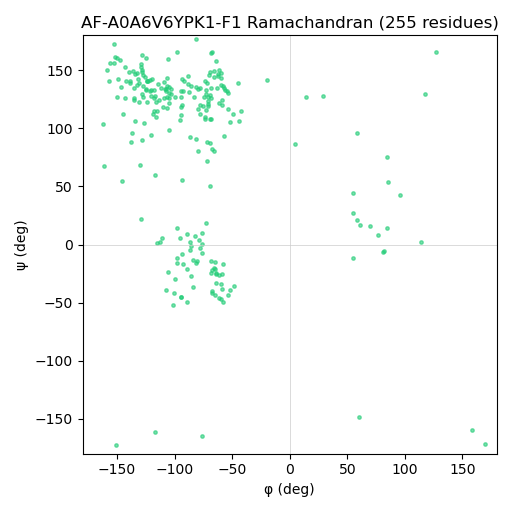-13.226 1.00 93.62 95 ARG A CA 1
ATOM 745 C C . ARG A 1 95 ? 11.035 5.482 -13.741 1.00 93.62 95 ARG A C 1
ATOM 747 O O . ARG A 1 95 ? 10.340 6.485 -13.893 1.00 93.62 95 ARG A O 1
ATOM 754 N N . PHE A 1 96 ? 10.600 4.248 -13.961 1.00 97.50 96 PHE A N 1
ATOM 755 C CA . PHE A 1 96 ? 9.209 3.943 -14.280 1.00 97.50 96 PHE A CA 1
ATOM 756 C C . PHE A 1 96 ? 8.520 3.327 -13.067 1.00 97.50 96 PHE A C 1
ATOM 758 O O . PHE A 1 96 ? 9.081 2.450 -12.410 1.00 97.50 96 PHE A O 1
ATOM 765 N N . GLY A 1 97 ? 7.309 3.780 -12.777 1.00 97.81 97 GLY A N 1
ATOM 766 C CA . GLY A 1 97 ? 6.403 3.195 -11.802 1.00 97.81 97 GLY A CA 1
ATOM 767 C C . GLY A 1 97 ? 5.252 2.501 -12.515 1.00 97.81 97 GLY A C 1
ATOM 768 O O . GLY A 1 97 ? 4.625 3.078 -13.399 1.00 97.81 97 GLY A O 1
ATOM 769 N N . TYR A 1 98 ? 4.961 1.272 -12.116 1.00 97.94 98 TYR A N 1
ATOM 770 C CA . TYR A 1 98 ? 3.811 0.493 -12.558 1.00 97.94 98 TYR A CA 1
ATOM 771 C C . TYR A 1 98 ? 2.969 0.120 -11.346 1.00 97.94 98 TYR A C 1
ATOM 773 O O . TYR A 1 98 ? 3.504 -0.253 -10.297 1.00 97.94 98 TYR A O 1
ATOM 781 N N . SER A 1 99 ? 1.653 0.139 -11.503 1.00 97.25 99 SER A N 1
ATOM 782 C CA . SER A 1 99 ? 0.746 -0.443 -10.530 1.00 97.25 99 SER A CA 1
ATOM 783 C C . SER A 1 99 ? -0.404 -1.189 -11.189 1.00 97.25 99 SER A C 1
ATOM 785 O O . SER A 1 99 ? -0.873 -0.835 -12.272 1.00 97.25 99 SER A O 1
ATOM 787 N N . PHE A 1 100 ? -0.860 -2.235 -10.506 1.00 97.00 100 PHE A N 1
ATOM 788 C CA . PHE A 1 100 ? -2.076 -2.950 -10.850 1.00 97.00 100 PHE A CA 1
ATOM 789 C C . PHE A 1 100 ? -2.914 -3.216 -9.603 1.00 97.00 100 PHE A C 1
ATOM 791 O O . PHE A 1 100 ? -2.439 -3.818 -8.638 1.00 97.00 100 PHE A O 1
ATOM 798 N N . THR A 1 101 ? -4.173 -2.804 -9.659 1.00 95.56 101 THR A N 1
ATOM 799 C CA . THR A 1 101 ? -5.185 -3.068 -8.636 1.00 95.56 101 THR A CA 1
ATOM 800 C C . THR A 1 101 ? -6.296 -3.874 -9.290 1.00 95.56 101 THR A C 1
ATOM 802 O O . THR A 1 101 ? -7.000 -3.353 -10.157 1.00 95.56 101 THR A O 1
ATOM 805 N N . ALA A 1 102 ? -6.453 -5.139 -8.898 1.00 94.69 102 ALA A N 1
ATOM 806 C CA . ALA A 1 102 ? -7.565 -5.953 -9.378 1.00 94.69 102 ALA A CA 1
ATOM 807 C C . ALA A 1 102 ? -8.909 -5.327 -8.963 1.00 94.69 102 ALA A C 1
ATOM 809 O O . ALA A 1 102 ? -9.001 -4.647 -7.937 1.00 94.69 102 ALA A O 1
ATOM 810 N N . LYS A 1 103 ? -9.951 -5.543 -9.769 1.00 91.44 103 LYS A N 1
ATOM 811 C CA . LYS A 1 103 ? -11.308 -5.091 -9.457 1.00 91.44 103 LYS A CA 1
ATOM 812 C C . LYS A 1 103 ? -11.720 -5.654 -8.100 1.00 91.44 103 LYS A C 1
ATOM 814 O O . LYS A 1 103 ? -11.508 -6.835 -7.825 1.00 91.44 103 LYS A O 1
ATOM 819 N N . ASP A 1 104 ? -12.272 -4.778 -7.269 1.00 88.19 104 ASP A N 1
ATOM 820 C CA . ASP A 1 104 ? -12.682 -5.094 -5.905 1.00 88.19 104 ASP A CA 1
ATOM 821 C C . ASP A 1 104 ? -11.528 -5.698 -5.069 1.00 88.19 104 ASP A C 1
ATOM 823 O O . ASP A 1 104 ? -11.698 -6.693 -4.378 1.00 88.19 104 ASP A O 1
ATOM 827 N N . SER A 1 105 ? -10.314 -5.142 -5.145 1.00 90.69 105 SER A N 1
ATOM 828 C CA . SER A 1 105 ? -9.154 -5.581 -4.348 1.00 90.69 105 SER A CA 1
ATOM 829 C C . SER A 1 105 ? -8.779 -4.554 -3.282 1.00 90.69 105 SER A C 1
ATOM 831 O O . SER A 1 105 ? -8.743 -3.350 -3.552 1.00 90.69 105 SER A O 1
ATOM 833 N N . TYR A 1 106 ? -8.413 -5.018 -2.083 1.00 90.69 106 TYR A N 1
ATOM 834 C CA . TYR A 1 106 ? -7.741 -4.187 -1.069 1.00 90.69 106 TYR A CA 1
ATOM 835 C C . TYR A 1 106 ? -6.248 -3.974 -1.335 1.00 90.69 106 TYR A C 1
ATOM 837 O O . TYR A 1 106 ? -5.579 -3.241 -0.607 1.00 90.69 106 TYR A O 1
ATOM 845 N N . TYR A 1 107 ? -5.729 -4.598 -2.388 1.00 94.31 107 TYR A N 1
ATOM 846 C CA . TYR A 1 107 ? -4.308 -4.681 -2.670 1.00 94.31 107 TYR A CA 1
ATOM 847 C C . TYR A 1 107 ? -3.983 -4.139 -4.051 1.00 94.31 107 TYR A C 1
ATOM 849 O O . TYR A 1 107 ? -4.675 -4.424 -5.036 1.00 94.31 107 TYR A O 1
ATOM 857 N N . THR A 1 108 ? -2.863 -3.435 -4.114 1.00 95.25 108 THR A N 1
ATOM 858 C CA . THR A 1 108 ? -2.220 -2.995 -5.343 1.00 95.25 108 THR A CA 1
ATOM 859 C C . THR A 1 108 ? -0.850 -3.648 -5.430 1.00 95.25 108 THR A C 1
ATOM 861 O O . THR A 1 108 ? -0.042 -3.536 -4.510 1.00 95.25 108 THR A O 1
ATOM 864 N N . ILE A 1 109 ? -0.563 -4.304 -6.552 1.00 97.69 109 ILE A N 1
ATOM 865 C CA . ILE A 1 109 ? 0.804 -4.697 -6.893 1.00 97.69 109 ILE A CA 1
ATOM 866 C C . ILE A 1 109 ? 1.500 -3.446 -7.416 1.00 97.69 109 ILE A C 1
ATOM 868 O O . ILE A 1 109 ? 1.066 -2.881 -8.419 1.00 97.69 109 ILE A O 1
ATOM 872 N N . ALA A 1 110 ? 2.575 -3.027 -6.759 1.00 97.31 110 ALA A N 1
ATOM 873 C CA . ALA A 1 110 ? 3.391 -1.893 -7.168 1.00 97.31 110 ALA A CA 1
ATOM 874 C C . ALA A 1 110 ? 4.768 -2.382 -7.622 1.00 97.31 110 ALA A C 1
ATOM 876 O O . ALA A 1 110 ? 5.400 -3.215 -6.968 1.00 97.31 110 ALA A O 1
ATOM 877 N N . LYS A 1 111 ? 5.236 -1.862 -8.755 1.00 98.31 111 LYS A N 1
ATOM 878 C CA . LYS A 1 111 ? 6.540 -2.180 -9.336 1.00 98.31 111 LYS A CA 1
ATOM 879 C C . LYS A 1 111 ? 7.255 -0.891 -9.724 1.00 98.31 111 LYS A C 1
ATOM 881 O O . LYS A 1 111 ? 6.635 0.054 -10.201 1.00 98.31 111 LYS A O 1
ATOM 886 N N . GLY A 1 112 ? 8.562 -0.862 -9.525 1.00 97.94 112 GLY A N 1
ATOM 887 C CA . GLY A 1 112 ? 9.445 0.192 -10.002 1.00 97.94 112 GLY A CA 1
ATOM 888 C C . GLY A 1 112 ? 10.478 -0.408 -10.939 1.00 97.94 112 GLY A C 1
ATOM 889 O O . GLY A 1 112 ? 10.969 -1.501 -10.664 1.00 97.94 112 GLY A O 1
ATOM 890 N N . TYR A 1 113 ? 10.837 0.305 -12.000 1.00 98.44 113 TYR A N 1
ATOM 891 C CA . TYR A 1 113 ? 11.838 -0.110 -12.978 1.00 98.44 113 TYR A CA 1
ATOM 892 C C . TYR A 1 113 ? 12.887 0.982 -13.173 1.00 98.44 113 TYR A C 1
ATOM 894 O O . TYR A 1 113 ? 12.594 2.182 -13.132 1.00 98.44 113 TYR A O 1
ATOM 902 N N . TYR A 1 114 ? 14.123 0.563 -13.410 1.00 97.19 114 TYR A N 1
ATOM 903 C CA . TYR A 1 114 ? 15.182 1.435 -13.894 1.00 97.19 114 TYR A CA 1
ATOM 904 C C . TYR A 1 114 ? 14.903 1.902 -15.330 1.00 97.19 114 TYR A C 1
ATOM 906 O O . TYR A 1 114 ? 14.087 1.328 -16.049 1.00 97.19 114 TYR A O 1
ATOM 914 N N . LYS A 1 115 ? 15.640 2.923 -15.783 1.00 93.19 115 LYS A N 1
ATOM 915 C CA . LYS A 1 115 ? 15.530 3.471 -17.147 1.00 93.19 115 LYS A CA 1
ATOM 916 C C . LYS A 1 115 ? 15.805 2.455 -18.266 1.00 93.19 115 LYS A C 1
ATOM 918 O O . LYS A 1 115 ? 15.312 2.621 -19.371 1.00 93.19 115 LYS A O 1
ATOM 923 N N . ASN A 1 116 ? 16.585 1.405 -17.989 1.00 93.69 116 ASN A N 1
ATOM 924 C CA . ASN A 1 116 ? 16.846 0.298 -18.922 1.00 93.69 116 ASN A CA 1
ATOM 925 C C . ASN A 1 116 ? 15.687 -0.725 -18.977 1.00 93.69 116 ASN A C 1
ATOM 927 O O . ASN A 1 116 ? 15.802 -1.763 -19.633 1.00 93.69 116 ASN A O 1
ATOM 931 N N . GLY A 1 117 ? 14.594 -0.454 -18.258 1.00 95.94 117 GLY A N 1
ATOM 932 C CA . GLY A 1 117 ? 13.420 -1.306 -18.131 1.00 95.94 117 GLY A CA 1
ATOM 933 C C . GLY A 1 117 ? 13.570 -2.423 -17.102 1.00 95.94 117 GLY A C 1
ATOM 934 O O . GLY A 1 117 ? 12.601 -3.125 -16.847 1.00 95.94 117 GLY A O 1
ATOM 935 N N . TYR A 1 118 ? 14.739 -2.628 -16.494 1.00 98.12 118 TYR A N 1
ATOM 936 C CA . TYR A 1 118 ? 14.920 -3.719 -15.536 1.00 98.12 118 TYR A CA 1
ATOM 937 C C . TYR A 1 118 ? 14.180 -3.398 -14.245 1.00 98.12 118 TYR A C 1
ATOM 939 O O . TYR A 1 118 ? 14.183 -2.249 -13.792 1.00 98.12 118 TYR A O 1
ATOM 947 N N . ILE A 1 119 ? 13.530 -4.404 -13.659 1.00 98.44 119 ILE A N 1
ATOM 948 C CA . ILE A 1 119 ? 12.860 -4.255 -12.370 1.00 98.44 119 ILE A CA 1
ATOM 949 C C . ILE A 1 119 ? 13.860 -3.717 -11.340 1.00 98.44 119 ILE A C 1
ATOM 951 O O . ILE A 1 119 ? 14.988 -4.180 -11.247 1.00 98.44 119 ILE A O 1
ATOM 955 N N . HIS A 1 120 ? 13.443 -2.691 -10.608 1.00 98.06 120 HIS A N 1
ATOM 956 C CA . HIS A 1 120 ? 14.147 -2.115 -9.463 1.00 98.06 120 HIS A CA 1
ATOM 957 C C . HIS A 1 120 ? 13.532 -2.631 -8.162 1.00 98.06 120 HIS A C 1
ATOM 959 O O . HIS A 1 120 ? 14.235 -2.950 -7.208 1.00 98.06 120 HIS A O 1
ATOM 965 N N . SER A 1 121 ? 12.202 -2.706 -8.101 1.00 98.19 121 SER A N 1
ATOM 966 C CA . SER A 1 121 ? 11.500 -3.168 -6.907 1.00 98.19 121 SER A CA 1
ATOM 967 C C . SER A 1 121 ? 10.094 -3.650 -7.220 1.00 98.19 121 SER A C 1
ATOM 969 O O . SER A 1 121 ? 9.446 -3.086 -8.098 1.00 98.19 121 SER A O 1
ATOM 971 N N . LYS A 1 122 ? 9.576 -4.604 -6.447 1.00 98.00 122 LYS A N 1
ATOM 972 C CA . LYS A 1 122 ? 8.152 -4.971 -6.462 1.00 98.00 122 LYS A CA 1
ATOM 973 C C . LYS A 1 122 ? 7.638 -5.308 -5.068 1.00 98.00 122 LYS A C 1
ATOM 975 O O . LYS A 1 122 ? 8.350 -5.928 -4.280 1.00 98.00 122 LYS A O 1
ATOM 980 N N . CYS A 1 123 ? 6.418 -4.875 -4.775 1.00 97.69 123 CYS A N 1
ATOM 981 C CA . CYS A 1 123 ? 5.739 -5.068 -3.496 1.00 97.69 123 CYS A CA 1
ATOM 982 C C . CYS A 1 123 ? 4.216 -5.088 -3.665 1.00 97.69 123 CYS A C 1
ATOM 984 O O . CYS A 1 123 ? 3.678 -4.793 -4.736 1.00 97.69 123 CYS A O 1
ATOM 986 N N . ILE A 1 124 ? 3.535 -5.414 -2.570 1.00 97.12 124 ILE A N 1
ATOM 987 C CA . ILE A 1 124 ? 2.094 -5.252 -2.413 1.00 97.12 124 ILE A CA 1
ATOM 988 C C . ILE A 1 124 ? 1.867 -4.081 -1.460 1.00 97.12 124 ILE A C 1
ATOM 990 O O . ILE A 1 124 ? 2.520 -3.993 -0.418 1.00 97.12 124 ILE A O 1
ATOM 994 N N . ILE A 1 125 ? 0.954 -3.186 -1.824 1.00 95.06 125 ILE A N 1
ATOM 995 C CA . ILE A 1 125 ? 0.544 -2.048 -0.998 1.00 95.06 125 ILE A CA 1
ATOM 996 C C . ILE A 1 125 ? -0.978 -1.992 -0.853 1.00 95.06 125 ILE A C 1
ATOM 998 O O . ILE A 1 125 ? -1.703 -2.623 -1.628 1.00 95.06 125 ILE A O 1
ATOM 1002 N N . SER A 1 126 ? -1.463 -1.233 0.133 1.00 92.56 126 SER A N 1
ATOM 1003 C CA . SER A 1 126 ? -2.895 -0.935 0.282 1.00 92.56 126 SER A CA 1
ATOM 1004 C C . SER A 1 126 ? -3.417 -0.267 -0.992 1.00 92.56 126 SER A C 1
ATOM 1006 O O . SER A 1 126 ? -2.783 0.641 -1.530 1.00 92.56 126 SER A O 1
ATOM 1008 N N . SER A 1 127 ? -4.572 -0.704 -1.495 1.00 88.88 127 SER A N 1
ATOM 1009 C CA . SER A 1 127 ? -5.233 -0.045 -2.629 1.00 88.88 127 SER A CA 1
ATOM 1010 C C . SER A 1 127 ? -5.940 1.251 -2.237 1.00 88.88 127 SER A C 1
ATOM 1012 O O . SER A 1 127 ? -6.419 1.978 -3.110 1.00 88.88 127 SER A O 1
ATOM 1014 N N . ARG A 1 128 ? -6.011 1.561 -0.936 1.00 79.44 128 ARG A N 1
ATOM 1015 C CA . ARG A 1 128 ? -6.658 2.780 -0.458 1.00 79.44 128 ARG A CA 1
ATOM 1016 C C . ARG A 1 128 ? -5.806 4.019 -0.736 1.00 79.44 128 ARG A C 1
ATOM 1018 O O . ARG A 1 128 ? -4.591 3.988 -0.535 1.00 79.44 128 ARG A O 1
ATOM 1025 N N . PRO A 1 129 ? -6.443 5.133 -1.134 1.00 65.94 129 PRO A N 1
ATOM 1026 C CA . PRO A 1 129 ? -5.750 6.404 -1.280 1.00 65.94 129 PRO A CA 1
ATOM 1027 C C . PRO A 1 129 ? -5.141 6.839 0.059 1.00 65.94 129 PRO A C 1
ATOM 1029 O O . PRO A 1 129 ? -5.695 6.559 1.121 1.00 65.94 129 PRO A O 1
ATOM 1032 N N . ASN A 1 130 ? -4.003 7.534 -0.007 1.00 65.81 130 ASN A N 1
ATOM 1033 C CA . ASN A 1 130 ? -3.297 8.112 1.144 1.00 65.81 130 ASN A CA 1
ATOM 1034 C C . ASN A 1 130 ? -2.822 7.099 2.209 1.00 65.81 130 ASN A C 1
ATOM 1036 O O . ASN A 1 130 ? -2.477 7.500 3.317 1.00 65.81 130 ASN A O 1
ATOM 1040 N N . GLN A 1 131 ? -2.758 5.801 1.884 1.00 73.50 131 GLN A N 1
ATOM 1041 C CA . GLN A 1 131 ? -2.21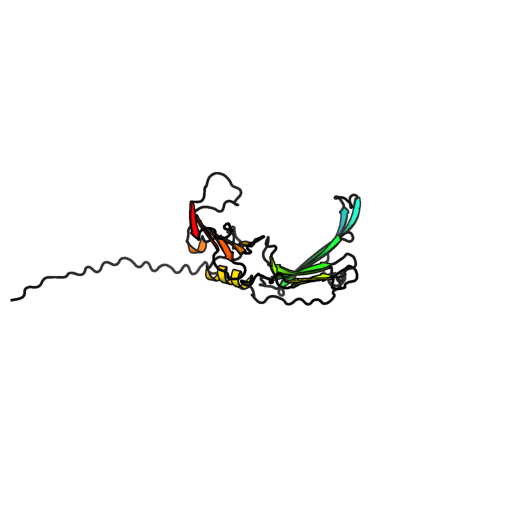3 4.763 2.765 1.00 73.50 131 GLN A CA 1
ATOM 1042 C C . GLN A 1 131 ? -0.960 4.131 2.155 1.00 73.50 131 GLN A C 1
ATOM 1044 O O . GLN A 1 131 ? -1.037 3.352 1.207 1.00 73.50 131 GLN A O 1
ATOM 1049 N N . SER A 1 132 ? 0.201 4.407 2.747 1.00 79.12 132 SER A N 1
ATOM 1050 C CA . SER A 1 132 ? 1.485 3.804 2.359 1.00 79.12 132 SER A CA 1
ATOM 1051 C C . SER A 1 132 ? 1.792 2.557 3.194 1.00 79.12 132 SER A C 1
ATOM 1053 O O . SER A 1 132 ? 2.823 2.483 3.857 1.00 79.12 132 SER A O 1
ATOM 1055 N N . ILE A 1 133 ? 0.874 1.587 3.198 1.00 92.06 133 ILE A N 1
ATOM 1056 C CA . ILE A 1 133 ? 1.041 0.323 3.934 1.00 92.06 133 ILE A CA 1
ATOM 1057 C C . ILE A 1 133 ? 1.612 -0.718 2.979 1.00 92.06 133 ILE A C 1
ATOM 1059 O O . ILE A 1 133 ? 0.960 -1.060 1.991 1.00 92.06 133 ILE A O 1
ATOM 1063 N N . PHE A 1 134 ? 2.804 -1.222 3.288 1.00 93.50 134 PHE A N 1
ATOM 1064 C CA . PHE A 1 134 ? 3.445 -2.318 2.564 1.00 93.50 134 PHE A CA 1
ATOM 1065 C C . PHE A 1 134 ? 3.085 -3.651 3.222 1.00 93.50 134 PHE A C 1
ATOM 1067 O O . PHE A 1 134 ? 3.016 -3.743 4.445 1.00 93.50 134 PHE A O 1
ATOM 1074 N N . MET A 1 135 ? 2.845 -4.681 2.414 1.00 94.56 135 MET A N 1
ATOM 1075 C CA . MET A 1 135 ? 2.409 -5.999 2.884 1.00 94.56 135 MET A CA 1
ATOM 1076 C C . MET A 1 135 ? 3.226 -7.112 2.243 1.00 94.56 135 MET A C 1
ATOM 1078 O O . MET A 1 135 ? 3.621 -7.019 1.074 1.00 94.56 135 MET A O 1
ATOM 1082 N N . GLY A 1 136 ? 3.433 -8.191 2.998 1.00 94.56 136 GLY A N 1
ATOM 1083 C CA . GLY A 1 136 ? 4.213 -9.334 2.546 1.00 94.56 136 GLY A CA 1
ATOM 1084 C C . GLY A 1 136 ? 5.654 -8.965 2.210 1.00 94.56 136 GLY A C 1
ATOM 1085 O O . GLY A 1 136 ? 6.260 -8.068 2.798 1.00 94.56 136 GLY A O 1
ATOM 1086 N N . ARG A 1 137 ? 6.225 -9.674 1.236 1.00 96.62 137 ARG A N 1
ATOM 1087 C CA . ARG A 1 137 ? 7.619 -9.478 0.835 1.00 96.62 137 ARG A CA 1
ATOM 1088 C C . ARG A 1 137 ? 7.749 -8.387 -0.215 1.00 96.62 137 ARG A C 1
ATOM 1090 O O . ARG A 1 137 ? 7.082 -8.419 -1.242 1.00 96.62 137 ARG A O 1
ATOM 1097 N N . GLN A 1 138 ? 8.680 -7.470 0.003 1.00 97.88 138 GLN A N 1
ATOM 1098 C CA . GLN A 1 138 ? 9.172 -6.550 -1.008 1.00 97.88 138 GLN A CA 1
ATOM 1099 C C . GLN A 1 138 ? 10.538 -7.010 -1.503 1.00 97.88 138 GLN A C 1
ATOM 1101 O O . GLN A 1 138 ? 11.457 -7.236 -0.715 1.00 97.88 138 GLN A O 1
ATOM 1106 N N . TYR A 1 139 ? 10.671 -7.096 -2.820 1.00 98.62 139 TYR A N 1
ATOM 1107 C CA . TYR A 1 139 ? 11.902 -7.486 -3.493 1.00 98.62 139 TYR A CA 1
ATOM 1108 C C . TYR A 1 139 ? 12.548 -6.263 -4.132 1.00 98.62 139 TYR A C 1
ATOM 1110 O O . TYR A 1 139 ? 11.852 -5.461 -4.760 1.00 98.62 139 TYR A O 1
ATOM 1118 N N . PHE A 1 140 ? 13.864 -6.138 -3.992 1.00 98.56 140 PHE A N 1
ATOM 1119 C CA . PHE A 1 140 ? 14.683 -5.101 -4.611 1.00 98.56 140 PHE A CA 1
ATOM 1120 C C . PHE A 1 140 ? 15.773 -5.740 -5.457 1.00 98.56 140 PHE A C 1
ATOM 1122 O O . PHE A 1 140 ? 16.379 -6.738 -5.060 1.00 98.56 140 PHE A O 1
ATOM 1129 N N . PHE A 1 141 ? 16.028 -5.134 -6.605 1.00 98.56 141 PHE A N 1
ATOM 1130 C CA . PHE A 1 141 ? 16.948 -5.627 -7.612 1.00 98.56 141 PHE A CA 1
ATOM 1131 C C . PHE A 1 141 ? 17.925 -4.522 -7.985 1.00 98.56 141 PHE A C 1
ATOM 1133 O O . PHE A 1 141 ? 17.563 -3.345 -7.982 1.00 98.56 141 PHE A O 1
ATOM 1140 N N . ASN A 1 142 ? 19.139 -4.917 -8.345 1.00 97.88 142 ASN A N 1
ATOM 1141 C CA . ASN A 1 142 ? 20.158 -4.002 -8.831 1.00 97.88 142 ASN A CA 1
ATOM 1142 C C . ASN A 1 142 ? 19.963 -3.669 -10.328 1.00 97.88 142 ASN A C 1
ATOM 1144 O O . ASN A 1 142 ? 19.079 -4.211 -10.998 1.00 97.88 142 ASN A O 1
ATOM 1148 N N . GLN A 1 143 ? 20.797 -2.781 -10.883 1.00 96.56 143 GLN A N 1
ATOM 1149 C CA . GLN A 1 143 ? 20.662 -2.324 -12.277 1.00 96.56 143 GLN A CA 1
ATOM 1150 C C . GLN A 1 143 ? 20.896 -3.421 -13.326 1.00 96.56 143 GLN A C 1
ATOM 1152 O O . GLN A 1 143 ? 20.418 -3.288 -14.456 1.00 96.56 143 GLN A O 1
ATOM 1157 N N . GLU A 1 144 ? 21.574 -4.510 -12.959 1.00 96.50 144 GLU A N 1
ATOM 1158 C CA . GLU A 1 144 ? 21.766 -5.701 -13.792 1.00 96.50 144 GLU A CA 1
ATOM 1159 C C . GLU A 1 144 ? 20.599 -6.698 -13.689 1.00 96.50 144 GLU A C 1
ATOM 1161 O O . GLU A 1 144 ? 20.613 -7.720 -14.372 1.00 96.50 144 GLU A O 1
ATOM 1166 N N . GLY A 1 145 ? 19.583 -6.411 -12.866 1.00 95.44 145 GLY A N 1
ATOM 1167 C CA . GLY A 1 145 ? 18.392 -7.244 -12.707 1.00 95.44 145 GLY A CA 1
ATOM 1168 C C . GLY A 1 145 ? 18.551 -8.393 -11.709 1.00 95.44 145 GLY A C 1
ATOM 1169 O O . GLY A 1 145 ? 17.727 -9.306 -11.687 1.00 95.44 145 GLY A O 1
ATOM 1170 N N . LYS A 1 146 ? 19.597 -8.381 -10.879 1.00 98.06 146 LYS A N 1
ATOM 1171 C CA . LYS A 1 146 ? 19.819 -9.393 -9.838 1.00 98.06 146 LYS A CA 1
ATOM 1172 C C . LYS A 1 146 ? 19.116 -8.991 -8.549 1.00 98.06 146 LYS A C 1
ATOM 1174 O O . LYS A 1 146 ? 19.174 -7.828 -8.157 1.00 98.06 146 LYS A O 1
ATOM 1179 N N . LEU A 1 147 ? 18.484 -9.957 -7.879 1.00 98.44 147 LEU A N 1
ATOM 1180 C CA . LEU A 1 147 ? 17.883 -9.747 -6.562 1.00 98.44 147 LEU A CA 1
ATOM 1181 C C . LEU A 1 147 ? 18.975 -9.352 -5.558 1.00 98.44 147 LEU A C 1
ATOM 1183 O O . LEU A 1 147 ? 19.929 -10.096 -5.350 1.00 98.44 147 LEU A O 1
ATOM 1187 N N . GLU A 1 148 ? 18.814 -8.191 -4.936 1.00 97.94 148 GLU A N 1
ATOM 1188 C CA . GLU A 1 148 ? 19.777 -7.618 -3.992 1.00 97.94 148 GLU A CA 1
ATOM 1189 C C . GLU A 1 148 ? 19.267 -7.705 -2.553 1.00 97.94 148 GLU A C 1
ATOM 1191 O O . GLU A 1 148 ? 20.025 -7.984 -1.625 1.00 97.94 148 GLU A O 1
ATOM 1196 N N . LYS A 1 149 ? 17.964 -7.480 -2.352 1.00 98.12 149 LYS A N 1
ATOM 1197 C CA . LYS A 1 149 ? 17.375 -7.395 -1.016 1.00 98.12 149 LYS A CA 1
ATOM 1198 C C . LYS A 1 149 ? 15.930 -7.874 -1.012 1.00 98.12 149 LYS A C 1
ATOM 1200 O O . LYS A 1 149 ? 15.161 -7.583 -1.924 1.00 98.12 149 LYS A O 1
ATOM 1205 N N . THR A 1 150 ? 15.556 -8.559 0.065 1.00 98.25 150 THR A N 1
ATOM 1206 C CA . THR A 1 150 ? 14.163 -8.876 0.398 1.00 98.25 150 THR A CA 1
ATOM 1207 C C . THR A 1 150 ? 13.839 -8.274 1.760 1.00 98.25 150 THR A C 1
ATOM 1209 O O . THR A 1 150 ? 14.627 -8.411 2.693 1.00 98.25 150 THR A O 1
ATOM 1212 N N . VAL A 1 151 ? 12.700 -7.596 1.870 1.00 96.75 151 VAL A N 1
ATOM 1213 C CA . VAL A 1 151 ? 12.150 -7.095 3.137 1.00 96.75 151 VAL A CA 1
ATOM 1214 C C . VAL A 1 151 ? 10.810 -7.773 3.359 1.00 96.75 151 VAL A C 1
ATOM 1216 O O . VAL A 1 151 ? 9.964 -7.734 2.471 1.00 96.75 151 VAL A O 1
ATOM 1219 N N . ASP A 1 152 ? 10.624 -8.401 4.514 1.00 95.75 152 ASP A N 1
ATOM 1220 C CA . ASP A 1 152 ? 9.337 -8.960 4.915 1.00 95.75 152 ASP A CA 1
ATOM 1221 C C . ASP A 1 152 ? 8.601 -7.939 5.791 1.00 95.75 152 ASP A C 1
ATOM 1223 O O . ASP A 1 152 ? 9.002 -7.676 6.924 1.00 95.75 152 ASP A O 1
ATOM 1227 N N . HIS A 1 153 ? 7.562 -7.313 5.237 1.00 92.56 153 HIS A N 1
ATOM 1228 C CA . HIS A 1 153 ? 6.779 -6.284 5.924 1.00 92.56 153 HIS A CA 1
ATOM 1229 C C . HIS A 1 153 ? 5.740 -6.862 6.879 1.00 92.56 153 HIS A C 1
ATOM 1231 O O . HIS A 1 153 ? 5.237 -6.127 7.722 1.00 92.56 153 HIS A O 1
ATOM 1237 N N . ASP A 1 154 ? 5.450 -8.161 6.795 1.00 92.19 154 ASP A N 1
ATOM 1238 C CA . ASP A 1 154 ? 4.605 -8.836 7.782 1.00 92.19 154 ASP A CA 1
ATOM 1239 C C . ASP A 1 154 ? 5.426 -9.273 9.006 1.00 92.19 154 ASP A C 1
ATOM 1241 O O . ASP A 1 154 ? 4.871 -9.603 10.059 1.00 92.19 154 ASP A O 1
ATOM 1245 N N . GLN A 1 155 ? 6.762 -9.247 8.903 1.00 88.19 155 GLN A N 1
ATOM 1246 C CA . GLN A 1 155 ? 7.641 -9.518 10.029 1.00 88.19 155 GLN A CA 1
ATOM 1247 C C . GLN A 1 155 ? 7.336 -8.506 11.142 1.00 88.19 155 GLN A C 1
ATOM 1249 O O . GLN A 1 155 ? 7.456 -7.299 10.950 1.00 88.19 155 GLN A O 1
ATOM 1254 N N . VAL A 1 156 ? 6.935 -9.031 12.303 1.00 84.31 156 VAL A N 1
ATOM 1255 C CA . VAL A 1 156 ? 6.456 -8.320 13.506 1.00 84.31 156 VAL A CA 1
ATOM 1256 C C . VAL A 1 156 ? 5.083 -7.630 13.420 1.00 84.31 156 VAL A C 1
ATOM 1258 O O . VAL A 1 156 ? 4.741 -6.856 14.311 1.00 84.31 156 VAL A O 1
ATOM 1261 N N . TRP A 1 157 ? 4.269 -7.978 12.422 1.00 92.25 157 TRP A N 1
ATOM 1262 C CA . TRP A 1 157 ? 2.865 -7.567 12.287 1.00 92.25 157 TRP A CA 1
ATOM 1263 C C . TRP A 1 157 ? 1.919 -8.785 12.332 1.00 92.25 157 TRP A C 1
ATOM 1265 O O . TRP A 1 157 ? 1.201 -9.078 11.376 1.00 92.25 157 TRP A O 1
ATOM 1275 N N . GLY A 1 15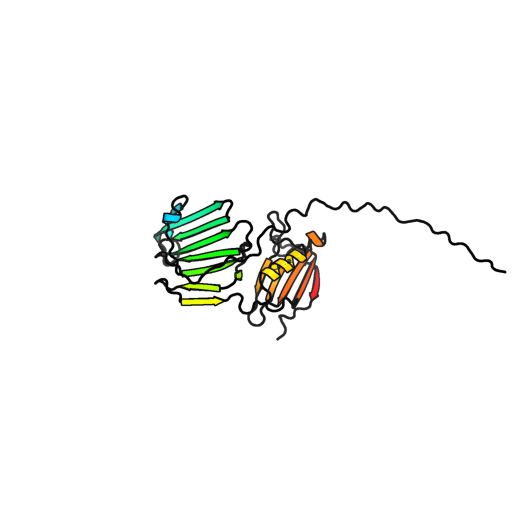8 ? 1.945 -9.537 13.443 1.00 92.19 158 GLY A N 1
ATOM 1276 C CA . GLY A 1 158 ? 1.141 -10.761 13.632 1.00 92.19 158 GLY A CA 1
ATOM 1277 C C . GLY A 1 158 ? -0.380 -10.537 13.653 1.00 92.19 158 GLY A C 1
ATOM 1278 O O . GLY A 1 158 ? -1.164 -11.425 13.283 1.00 92.19 158 GLY A O 1
ATOM 1279 N N . PHE A 1 159 ? -0.809 -9.328 14.016 1.00 95.75 159 PHE A N 1
ATOM 1280 C CA . PHE A 1 159 ? -2.144 -8.836 13.727 1.00 95.75 159 PHE A CA 1
ATOM 1281 C C . PHE A 1 159 ? -2.107 -8.212 12.334 1.00 95.75 159 PHE A C 1
ATOM 1283 O O . PHE A 1 159 ? -1.698 -7.067 12.167 1.00 95.75 159 PHE A O 1
ATOM 1290 N N . SER A 1 160 ? -2.427 -9.008 11.315 1.00 94.19 160 SER A N 1
ATOM 1291 C CA . SER A 1 160 ? -2.220 -8.612 9.924 1.00 94.19 160 SER A CA 1
ATOM 1292 C C . SER A 1 160 ? -3.151 -7.479 9.486 1.00 94.19 160 SER A C 1
ATOM 1294 O O . SER A 1 160 ? -4.180 -7.213 10.108 1.00 94.19 160 SER A O 1
ATOM 1296 N N . TYR A 1 161 ? -2.821 -6.854 8.354 1.00 93.75 161 TYR A N 1
ATOM 1297 C CA . TYR A 1 161 ? -3.697 -5.878 7.707 1.00 93.75 161 TYR A CA 1
ATOM 1298 C C . TYR A 1 161 ? -5.117 -6.429 7.485 1.00 93.75 161 TYR A C 1
ATOM 1300 O O . TYR A 1 161 ? -6.087 -5.722 7.722 1.00 93.75 161 TYR A O 1
ATOM 1308 N N . GLU A 1 162 ? -5.262 -7.705 7.116 1.00 92.88 162 GLU A N 1
ATOM 1309 C CA . GLU A 1 162 ? -6.564 -8.362 6.931 1.00 92.88 162 GLU A CA 1
ATOM 1310 C C . GLU A 1 162 ? -7.380 -8.345 8.214 1.00 92.88 162 GLU A C 1
ATOM 1312 O O . GLU A 1 162 ? -8.539 -7.948 8.188 1.00 92.88 162 GLU A O 1
ATOM 1317 N N . LYS A 1 163 ? -6.757 -8.701 9.342 1.00 94.38 163 LYS A N 1
ATOM 1318 C CA . LYS A 1 163 ? -7.424 -8.681 10.646 1.00 94.38 163 LYS A CA 1
ATOM 1319 C C . LYS A 1 163 ? -7.828 -7.267 11.055 1.00 94.38 163 LYS A C 1
ATOM 1321 O O . LYS A 1 163 ? -8.863 -7.082 11.684 1.00 94.38 163 LYS A O 1
ATOM 1326 N N . VAL A 1 164 ? -7.050 -6.253 10.670 1.00 93.88 164 VAL A N 1
ATOM 1327 C CA . VAL A 1 164 ? -7.436 -4.845 10.852 1.00 93.88 164 VAL A CA 1
ATOM 1328 C C . VAL A 1 164 ? -8.661 -4.497 10.005 1.00 93.88 164 VAL A C 1
ATOM 1330 O O . VAL A 1 164 ? -9.577 -3.843 10.497 1.00 93.88 164 VAL A O 1
ATOM 1333 N N . ILE A 1 165 ? -8.712 -4.941 8.747 1.00 91.94 165 ILE A N 1
ATOM 1334 C CA . ILE A 1 165 ? -9.884 -4.745 7.885 1.00 91.94 165 ILE A CA 1
ATOM 1335 C C . ILE A 1 165 ? -11.114 -5.442 8.472 1.00 91.94 165 ILE A C 1
ATOM 1337 O O . ILE A 1 165 ? -12.172 -4.819 8.548 1.00 91.94 165 ILE A O 1
ATOM 1341 N N . GLU A 1 166 ? -10.977 -6.690 8.917 1.00 91.88 166 GLU A N 1
ATOM 1342 C CA . GLU A 1 166 ? -12.036 -7.453 9.587 1.00 91.88 166 GLU A CA 1
ATOM 1343 C C . GLU A 1 166 ? -12.534 -6.720 10.834 1.00 91.88 166 GLU A C 1
ATOM 1345 O O . GLU A 1 166 ? -13.729 -6.451 10.934 1.00 91.88 166 GLU A O 1
ATOM 1350 N N . TYR A 1 167 ? -11.625 -6.272 11.704 1.00 92.75 167 TYR A N 1
ATOM 1351 C CA . TYR A 1 167 ? -11.954 -5.488 12.896 1.00 92.75 167 TYR A CA 1
ATOM 1352 C C . TYR A 1 167 ? -12.791 -4.241 12.566 1.00 92.75 167 TYR A C 1
ATOM 1354 O O . TYR A 1 167 ? -13.781 -3.945 13.235 1.00 92.75 167 TYR A O 1
ATOM 1362 N N . ILE A 1 168 ? -12.436 -3.503 11.510 1.00 88.94 168 ILE A N 1
ATOM 1363 C CA . ILE A 1 168 ? -13.191 -2.313 11.090 1.00 88.94 168 ILE A CA 1
ATOM 1364 C C . ILE A 1 168 ? -14.586 -2.695 10.565 1.00 88.94 168 ILE A C 1
ATOM 1366 O O . ILE A 1 168 ? -15.573 -2.020 10.875 1.00 88.94 168 ILE A O 1
ATOM 1370 N N . LEU A 1 169 ? -14.678 -3.771 9.779 1.00 86.25 169 LEU A N 1
ATOM 1371 C CA . LEU A 1 169 ? -15.939 -4.251 9.208 1.00 86.25 169 LEU A CA 1
ATOM 1372 C C . LEU A 1 169 ? -16.896 -4.788 10.276 1.00 86.25 169 LEU A C 1
ATOM 1374 O O . LEU A 1 169 ? -18.092 -4.501 10.212 1.00 86.25 169 LEU A O 1
ATOM 1378 N N . GLU A 1 170 ? -16.390 -5.507 11.278 1.00 88.25 170 GLU A N 1
ATOM 1379 C CA . GLU A 1 170 ? -17.167 -5.989 12.428 1.00 88.25 170 GLU A CA 1
ATOM 1380 C C . GLU A 1 170 ? -17.791 -4.834 13.216 1.00 88.25 170 GLU A C 1
ATOM 1382 O O . GLU A 1 170 ? -18.931 -4.918 13.678 1.00 88.25 170 GLU A O 1
ATOM 1387 N N . ARG A 1 171 ? -17.083 -3.702 13.282 1.00 85.62 171 ARG A N 1
ATOM 1388 C CA . ARG A 1 171 ? -17.575 -2.453 13.874 1.00 85.62 171 ARG A CA 1
ATOM 1389 C C . ARG A 1 171 ? -18.564 -1.697 12.990 1.00 85.62 171 ARG A C 1
ATOM 1391 O O . ARG A 1 171 ? -19.051 -0.645 13.396 1.00 85.62 171 ARG A O 1
ATOM 1398 N N . LYS A 1 172 ? -18.889 -2.227 11.805 1.00 81.06 172 LYS A N 1
ATOM 1399 C CA . LYS A 1 172 ? -19.789 -1.627 10.806 1.00 81.06 172 LYS A CA 1
ATOM 1400 C C . LYS A 1 172 ? -19.332 -0.240 10.337 1.00 81.06 172 LYS A C 1
ATOM 1402 O O . LYS A 1 172 ? -20.138 0.526 9.809 1.00 81.06 172 LYS A O 1
ATOM 1407 N N . SER A 1 173 ? -18.047 0.075 10.500 1.00 78.69 173 SER A N 1
ATOM 1408 C CA . SER A 1 173 ? -17.466 1.322 10.013 1.00 78.69 173 SER A CA 1
ATOM 1409 C C . SER A 1 173 ? -17.129 1.191 8.521 1.00 78.69 173 SER A C 1
ATOM 1411 O O . SER A 1 173 ? -16.574 0.174 8.092 1.00 78.69 173 SER A O 1
ATOM 1413 N N . PRO A 1 174 ? -17.453 2.198 7.691 1.00 75.00 174 PRO A N 1
ATOM 1414 C CA . PRO A 1 174 ? -17.114 2.166 6.275 1.00 75.00 174 PRO A CA 1
ATOM 1415 C C . PRO A 1 174 ? -15.596 2.270 6.078 1.00 75.00 174 PRO A C 1
ATOM 1417 O O . PRO A 1 174 ? -14.930 3.119 6.657 1.00 75.00 174 PRO A O 1
ATOM 1420 N N . LEU A 1 175 ? -15.034 1.432 5.206 1.00 75.62 175 LEU A N 1
ATOM 1421 C CA . LEU A 1 175 ? -13.600 1.453 4.872 1.00 75.62 175 LEU A CA 1
ATOM 1422 C C . LEU A 1 175 ? -13.217 2.520 3.837 1.00 75.62 175 LEU A C 1
ATOM 1424 O O . LEU A 1 175 ? -12.036 2.771 3.617 1.00 75.62 175 LEU A O 1
ATOM 1428 N N . TYR A 1 176 ? -14.200 3.067 3.130 1.00 68.94 176 TYR A N 1
ATOM 1429 C CA . TYR A 1 176 ? -14.048 4.109 2.122 1.00 68.94 176 TYR A CA 1
ATOM 1430 C C . TYR A 1 176 ? -15.378 4.850 1.987 1.00 68.94 176 TYR A C 1
ATOM 1432 O O . TYR A 1 176 ? -16.435 4.276 2.262 1.00 68.94 176 TYR A O 1
ATOM 1440 N N . SER A 1 177 ? -15.327 6.088 1.511 1.00 57.66 177 SER A N 1
ATOM 1441 C CA . SER A 1 177 ? -16.512 6.842 1.130 1.00 57.66 177 SER A CA 1
ATOM 1442 C C . SER A 1 177 ? -16.271 7.610 -0.157 1.00 57.66 177 SER A C 1
ATOM 1444 O O . SER A 1 177 ? -15.183 8.144 -0.373 1.00 57.66 177 SER A O 1
ATOM 1446 N N . LYS A 1 178 ? -17.299 7.640 -1.005 1.00 52.22 178 LYS A N 1
ATOM 1447 C CA . LYS A 1 178 ? -17.356 8.490 -2.199 1.00 52.22 178 LYS A CA 1
ATOM 1448 C C . LYS A 1 178 ? -17.966 9.861 -1.913 1.00 52.22 178 LYS A C 1
ATOM 1450 O O . LYS A 1 178 ? -17.689 10.789 -2.661 1.00 52.22 178 LYS A O 1
ATOM 1455 N N . ASP A 1 179 ? -18.737 9.973 -0.833 1.00 48.59 179 ASP A N 1
ATOM 1456 C CA . ASP A 1 179 ? -19.658 11.078 -0.598 1.00 48.59 179 ASP A CA 1
ATOM 1457 C C . ASP A 1 179 ? -19.378 11.655 0.798 1.00 48.59 179 ASP A C 1
ATOM 1459 O O . ASP A 1 179 ? -19.893 11.143 1.790 1.00 48.59 179 ASP A O 1
ATOM 1463 N N . GLU A 1 180 ? -18.476 12.644 0.857 1.00 50.22 180 GLU A N 1
ATOM 1464 C CA . GLU A 1 180 ? -18.240 13.647 1.928 1.00 50.22 180 GLU A CA 1
ATOM 1465 C C . GLU A 1 180 ? -17.979 13.188 3.387 1.00 50.22 180 GLU A C 1
ATOM 1467 O O . GLU A 1 180 ? -17.496 13.980 4.191 1.00 50.22 180 GLU A O 1
ATOM 1472 N N . TYR A 1 181 ? -18.187 11.917 3.727 1.00 52.31 181 TYR A N 1
ATOM 1473 C CA . TYR A 1 181 ? -17.969 11.330 5.054 1.00 52.31 181 TYR A CA 1
ATOM 1474 C C . TYR A 1 181 ? -16.732 10.446 5.061 1.00 52.31 181 TYR A C 1
ATOM 1476 O O . TYR A 1 181 ? -16.630 9.551 4.237 1.00 52.31 181 TYR A O 1
ATOM 1484 N N . TRP A 1 182 ? -15.779 10.647 5.962 1.00 62.72 182 TRP A N 1
ATOM 1485 C CA . TRP A 1 182 ? -14.511 9.915 5.915 1.00 62.72 182 TRP A CA 1
ATOM 1486 C C . TRP A 1 182 ? -14.687 8.447 6.337 1.00 62.72 182 TRP A C 1
ATOM 1488 O O . TRP A 1 182 ? -15.345 8.134 7.322 1.00 62.72 182 TRP A O 1
ATOM 1498 N N . GLY A 1 183 ? -14.116 7.518 5.564 1.00 68.69 183 GLY A N 1
ATOM 1499 C CA . GLY A 1 183 ? -14.037 6.109 5.960 1.00 68.69 183 GLY A CA 1
ATOM 1500 C C . GLY A 1 183 ? -12.954 5.869 7.017 1.00 68.69 183 GLY A C 1
ATOM 1501 O O . GLY A 1 183 ? -12.414 6.799 7.606 1.00 68.69 183 GLY A O 1
ATOM 1502 N N . ALA A 1 184 ? -12.589 4.607 7.222 1.00 80.94 184 ALA A N 1
ATOM 1503 C CA . ALA A 1 184 ? -11.494 4.247 8.109 1.00 80.94 184 ALA A CA 1
ATOM 1504 C C . ALA A 1 184 ? -10.118 4.627 7.537 1.00 80.94 184 ALA A C 1
ATOM 1506 O O . ALA A 1 184 ? -9.733 4.195 6.443 1.00 80.94 184 ALA A O 1
ATOM 1507 N N . GLU A 1 185 ? -9.338 5.358 8.324 1.00 86.31 185 GLU A N 1
ATOM 1508 C CA . GLU A 1 185 ? -7.907 5.537 8.094 1.00 86.31 185 GLU A CA 1
ATOM 1509 C C . GLU A 1 185 ? -7.116 4.500 8.875 1.00 86.31 185 GLU A C 1
ATOM 1511 O O . GLU A 1 185 ? -7.483 4.134 9.988 1.00 86.31 185 GLU A O 1
ATOM 1516 N N . ILE A 1 186 ? -6.039 4.014 8.264 1.00 89.88 186 ILE A N 1
ATOM 1517 C CA . ILE A 1 186 ? -5.179 2.973 8.812 1.00 89.88 186 ILE A CA 1
ATOM 1518 C C . ILE A 1 186 ? -3.745 3.430 8.587 1.00 89.88 186 ILE A C 1
ATOM 1520 O O . ILE A 1 186 ? -3.357 3.685 7.442 1.00 89.88 186 ILE A O 1
ATOM 1524 N N . THR A 1 187 ? -2.957 3.503 9.653 1.00 89.12 187 THR A N 1
ATOM 1525 C CA . THR A 1 187 ? -1.511 3.718 9.573 1.00 89.12 187 THR A CA 1
ATOM 1526 C C . THR A 1 187 ? -0.762 2.671 10.390 1.00 89.12 187 THR A C 1
ATOM 1528 O O . THR A 1 187 ? -1.272 2.124 11.371 1.00 89.12 187 THR A O 1
ATOM 1531 N N . GLN A 1 188 ? 0.451 2.354 9.937 1.00 88.88 188 GLN A N 1
ATOM 1532 C CA . GLN A 1 188 ? 1.419 1.563 10.687 1.00 88.88 188 GLN A CA 1
ATOM 1533 C C . GLN A 1 188 ? 2.329 2.524 11.443 1.00 88.88 188 GLN A C 1
ATOM 1535 O O . GLN A 1 188 ? 3.013 3.331 10.818 1.00 88.88 188 GLN A O 1
ATOM 1540 N N . GLU A 1 189 ? 2.354 2.424 12.767 1.00 86.44 189 GLU A N 1
ATOM 1541 C CA . GLU A 1 189 ? 3.114 3.326 13.628 1.00 86.44 189 GLU A CA 1
ATOM 1542 C C . GLU A 1 189 ? 4.061 2.555 14.547 1.00 86.44 189 GLU A C 1
ATOM 1544 O O . GLU A 1 189 ? 3.875 1.368 14.834 1.00 86.44 189 GLU A O 1
ATOM 1549 N N . GLY A 1 190 ? 5.064 3.274 15.054 1.00 75.06 190 GLY A N 1
ATOM 1550 C CA . GLY A 1 190 ? 5.913 2.811 16.146 1.00 75.06 190 GLY A CA 1
ATOM 1551 C C . GLY A 1 190 ? 7.386 2.649 15.785 1.00 75.06 190 GLY A C 1
ATOM 1552 O O . GLY A 1 190 ? 7.748 1.983 14.816 1.00 75.06 190 GLY A O 1
ATOM 1553 N N . LYS A 1 191 ? 8.251 3.236 16.623 1.00 68.75 191 LYS A N 1
ATOM 1554 C CA . LYS A 1 191 ? 9.699 2.965 16.631 1.00 68.75 191 LYS A CA 1
ATOM 1555 C C . LYS A 1 191 ? 10.040 1.802 17.568 1.00 68.75 191 LYS A C 1
ATOM 1557 O O . LYS A 1 191 ? 10.727 0.877 17.154 1.00 68.75 191 LYS A O 1
ATOM 1562 N N . GLU A 1 192 ? 9.528 1.848 18.799 1.00 73.75 192 GLU A N 1
ATOM 1563 C CA . GLU A 1 192 ? 9.806 0.860 19.856 1.00 73.75 192 GLU A CA 1
ATOM 1564 C C . GLU A 1 192 ? 8.648 -0.133 20.018 1.00 73.75 192 GLU A C 1
ATOM 1566 O O . GLU A 1 192 ? 8.844 -1.341 19.901 1.00 73.75 192 GLU A O 1
ATOM 1571 N N . LYS A 1 193 ? 7.419 0.373 20.188 1.00 83.56 193 LYS A N 1
ATOM 1572 C CA . LYS A 1 193 ? 6.190 -0.430 20.194 1.00 83.56 193 LYS A CA 1
ATOM 1573 C C . LYS A 1 193 ? 5.419 -0.215 18.901 1.00 83.56 193 LYS A C 1
ATOM 1575 O O . LYS A 1 193 ? 5.002 0.907 18.621 1.00 83.56 193 LYS A O 1
ATOM 1580 N N . LYS A 1 194 ? 5.245 -1.281 18.121 1.00 91.81 194 LYS A N 1
ATOM 1581 C CA . LYS A 1 194 ? 4.524 -1.245 16.844 1.00 91.81 194 LYS A CA 1
ATOM 1582 C C . LYS A 1 194 ? 3.029 -1.431 17.057 1.00 91.81 194 LYS A C 1
ATOM 1584 O O . LYS A 1 194 ? 2.617 -2.304 17.820 1.00 91.81 194 LYS A O 1
ATOM 1589 N N . TYR A 1 195 ? 2.227 -0.632 16.370 1.00 93.81 195 TYR A N 1
ATOM 1590 C CA . TYR A 1 195 ? 0.773 -0.712 16.434 1.00 93.81 195 TYR A CA 1
ATOM 1591 C C . TYR A 1 195 ? 0.130 -0.216 15.141 1.00 93.81 195 TYR A C 1
ATOM 1593 O O . TYR A 1 195 ? 0.704 0.576 14.392 1.00 93.81 195 TYR A O 1
ATOM 1601 N N . TRP A 1 196 ? -1.087 -0.683 14.892 1.00 94.25 196 TRP A N 1
ATOM 1602 C CA . TRP A 1 196 ? -1.983 -0.089 13.913 1.00 94.25 196 TRP A CA 1
ATOM 1603 C C . TRP A 1 196 ? -2.705 1.077 14.557 1.00 94.25 196 TRP A C 1
ATOM 1605 O O . TRP A 1 196 ? -3.331 0.901 15.601 1.00 94.25 196 TRP A O 1
ATOM 1615 N N . GLN A 1 197 ? -2.652 2.250 13.942 1.00 93.25 197 GLN A N 1
ATOM 1616 C CA . GLN A 1 197 ? -3.518 3.355 14.321 1.00 93.25 197 GLN A CA 1
ATOM 1617 C C . GLN A 1 197 ? -4.687 3.426 13.351 1.00 93.25 197 GLN A C 1
ATOM 1619 O O . GLN A 1 197 ? -4.501 3.463 12.134 1.00 93.25 197 GLN A O 1
ATOM 1624 N N . LEU A 1 198 ? -5.889 3.440 13.911 1.00 91.88 198 LEU A N 1
ATOM 1625 C CA . LEU A 1 198 ? -7.135 3.563 13.182 1.00 91.88 198 LEU A CA 1
ATOM 1626 C C . LEU A 1 198 ? -7.795 4.881 13.543 1.00 91.88 198 LEU A C 1
ATOM 1628 O O . LEU A 1 198 ? -7.856 5.230 14.723 1.00 91.88 198 LEU A O 1
ATOM 1632 N N . ILE A 1 199 ? -8.333 5.565 12.541 1.00 88.69 199 ILE A N 1
ATOM 1633 C CA . ILE A 1 199 ? -9.279 6.657 12.756 1.00 88.69 199 ILE A CA 1
ATOM 1634 C C . ILE A 1 199 ? -10.589 6.248 12.101 1.00 88.69 199 ILE A C 1
ATOM 1636 O O . ILE A 1 199 ? -10.632 6.041 10.887 1.00 88.69 199 ILE A O 1
ATOM 1640 N N . LEU A 1 200 ? -11.626 6.062 12.915 1.00 87.12 200 LEU A N 1
ATOM 1641 C CA . LEU A 1 200 ? -12.917 5.538 12.481 1.00 87.12 200 LEU A CA 1
ATOM 1642 C C . LEU A 1 200 ? -13.998 6.593 12.670 1.00 87.12 200 LEU A C 1
ATOM 1644 O O . LEU A 1 200 ? -14.241 7.031 13.790 1.00 87.12 200 LEU A O 1
ATOM 1648 N N . ASP A 1 201 ? -14.690 6.945 11.592 1.00 81.50 201 ASP A N 1
ATOM 1649 C CA . ASP A 1 201 ? -15.973 7.635 11.689 1.00 81.50 201 ASP A CA 1
ATOM 1650 C C . ASP A 1 201 ? -17.029 6.643 12.210 1.00 81.50 201 ASP A C 1
ATOM 1652 O O . ASP A 1 201 ? -17.212 5.543 11.662 1.00 81.50 201 ASP A O 1
ATOM 1656 N N . THR A 1 202 ? -17.685 7.005 13.312 1.00 78.81 202 THR A N 1
ATOM 1657 C CA . THR A 1 202 ? -18.716 6.189 13.963 1.00 78.81 202 THR A CA 1
ATOM 1658 C C . THR A 1 202 ? -20.108 6.796 13.828 1.00 78.81 202 THR A C 1
ATOM 1660 O O . THR A 1 202 ? -21.071 6.224 14.333 1.00 78.81 202 THR A O 1
ATOM 1663 N N . GLN A 1 203 ? -20.280 7.883 13.071 1.00 76.25 203 GLN A N 1
ATOM 1664 C CA . GLN A 1 203 ? -21.568 8.562 12.956 1.00 76.25 203 GLN A CA 1
ATOM 1665 C C . GLN A 1 203 ? -22.676 7.655 12.429 1.00 76.25 203 GLN A C 1
ATOM 1667 O O . GLN A 1 203 ? -23.805 7.698 12.918 1.00 76.25 203 GLN A O 1
ATOM 1672 N N . LYS A 1 204 ? -22.361 6.775 11.473 1.00 70.12 204 LYS A N 1
ATOM 1673 C CA . LYS A 1 204 ? -23.338 5.822 10.922 1.00 70.12 204 LYS A CA 1
ATOM 1674 C C . LYS A 1 204 ? -23.791 4.758 11.922 1.00 70.12 204 LYS A C 1
ATOM 1676 O O . LYS A 1 204 ? -24.834 4.146 11.712 1.00 70.12 204 LYS A O 1
ATOM 1681 N N . THR A 1 205 ? -23.010 4.496 12.968 1.00 71.31 205 THR A N 1
ATOM 1682 C CA . THR A 1 205 ? -23.334 3.484 13.982 1.00 71.31 205 THR A CA 1
ATOM 1683 C C . THR A 1 205 ? -23.926 4.101 15.244 1.00 71.31 205 THR A C 1
ATOM 1685 O O . THR A 1 205 ? -24.759 3.465 15.886 1.00 71.31 205 THR A O 1
ATOM 1688 N N . THR A 1 206 ? -23.556 5.339 15.580 1.00 70.94 206 THR A N 1
ATOM 1689 C CA . THR A 1 206 ? -24.024 6.051 16.779 1.00 70.94 206 THR A CA 1
ATOM 1690 C C . THR A 1 206 ? -25.183 7.013 16.509 1.00 70.94 206 THR A C 1
ATOM 1692 O O . THR A 1 206 ? -25.847 7.433 17.457 1.00 70.94 206 THR A O 1
ATOM 1695 N N . ASN A 1 207 ? -25.441 7.368 15.243 1.00 72.38 207 ASN A N 1
ATOM 1696 C CA . ASN A 1 207 ? -26.324 8.466 14.826 1.00 72.38 207 ASN A CA 1
ATOM 1697 C C . ASN A 1 207 ? -25.953 9.828 15.455 1.00 72.38 207 ASN A C 1
ATOM 1699 O O . ASN A 1 207 ? -26.814 10.694 15.622 1.00 72.38 207 ASN A O 1
ATOM 1703 N N . LYS A 1 208 ? -24.678 10.022 15.811 1.00 73.44 208 LYS A N 1
ATOM 1704 C CA . LYS A 1 208 ? -24.110 11.266 16.353 1.00 73.44 208 LYS A CA 1
ATOM 1705 C C . LYS A 1 208 ? -22.858 11.651 15.572 1.00 73.44 208 LYS A C 1
ATOM 1707 O O . LYS A 1 208 ? -22.218 10.772 15.022 1.00 73.44 208 LYS A O 1
ATOM 1712 N N . SER A 1 209 ? -22.465 12.927 15.534 1.00 78.44 209 SER A N 1
ATOM 1713 C CA . SER A 1 209 ? -21.143 13.297 14.993 1.00 78.44 209 SER A CA 1
ATOM 1714 C C . SER A 1 209 ? -20.062 12.793 15.952 1.00 78.44 209 SER A C 1
ATOM 1716 O O . SER A 1 209 ? -19.717 13.471 16.915 1.00 78.44 209 SER A O 1
ATOM 1718 N N . THR A 1 210 ? -19.633 11.542 15.776 1.00 84.19 210 THR A N 1
ATOM 1719 C CA . THR A 1 210 ? -18.637 10.887 16.624 1.00 84.19 210 THR A CA 1
ATOM 1720 C C . THR A 1 210 ? -17.599 10.166 15.786 1.00 84.19 210 THR A C 1
ATOM 1722 O O . THR A 1 210 ? -17.898 9.617 14.723 1.00 84.19 210 THR A O 1
ATOM 1725 N N . TRP A 1 211 ? -16.374 10.134 16.293 1.00 86.12 211 TRP A N 1
ATOM 1726 C CA . TRP A 1 211 ? -15.268 9.413 15.681 1.00 86.12 211 TRP A CA 1
ATOM 1727 C C . TRP A 1 211 ? -14.317 8.886 16.753 1.00 86.12 211 TRP A C 1
ATOM 1729 O O . TRP A 1 211 ? -14.300 9.365 17.885 1.00 86.12 211 TRP A O 1
ATOM 1739 N N . GLU A 1 212 ? -13.537 7.869 16.411 1.00 90.19 212 GLU A N 1
ATOM 1740 C CA . GLU A 1 212 ? -12.620 7.214 17.338 1.00 90.19 212 GLU A CA 1
ATOM 1741 C C . GLU A 1 212 ? -11.195 7.193 16.797 1.00 90.19 212 GLU A C 1
ATOM 1743 O O . GLU A 1 212 ? -10.980 6.979 15.602 1.00 90.19 212 GLU A O 1
ATOM 1748 N N . ILE A 1 213 ? -10.223 7.334 17.701 1.00 91.62 213 ILE A N 1
ATOM 1749 C CA . ILE A 1 213 ? -8.842 6.906 17.459 1.00 91.62 213 ILE A CA 1
ATOM 1750 C C . ILE A 1 213 ? -8.614 5.627 18.253 1.00 91.62 213 ILE A C 1
ATOM 1752 O O . ILE A 1 213 ? -8.819 5.594 19.467 1.00 91.62 213 ILE A O 1
ATOM 1756 N N . ILE A 1 214 ? -8.155 4.584 17.566 1.00 94.38 214 ILE A N 1
ATOM 1757 C CA . ILE A 1 214 ? -7.853 3.280 18.158 1.00 94.38 214 ILE A CA 1
ATOM 1758 C C . ILE A 1 214 ? -6.411 2.920 17.816 1.00 94.38 214 ILE A C 1
ATOM 1760 O O . ILE A 1 214 ? -6.012 3.003 16.657 1.00 94.38 214 ILE A O 1
ATOM 1764 N N . LYS A 1 215 ? -5.634 2.474 18.804 1.00 95.19 215 LYS A N 1
ATOM 1765 C CA . LYS A 1 215 ? -4.320 1.857 18.585 1.00 95.19 215 LYS A CA 1
ATOM 1766 C C . LYS A 1 215 ? -4.416 0.370 18.904 1.00 95.19 215 LYS A C 1
ATOM 1768 O O . LYS A 1 215 ? -4.709 0.018 20.045 1.00 95.19 215 LYS A O 1
ATOM 1773 N N . LEU A 1 216 ? -4.171 -0.486 17.918 1.00 96.38 216 LEU A N 1
ATOM 1774 C CA . LEU A 1 216 ? -4.152 -1.943 18.065 1.00 96.38 216 LEU A CA 1
ATOM 1775 C C . LEU A 1 216 ? -2.711 -2.442 18.052 1.00 96.38 216 LEU A C 1
ATOM 1777 O O . LEU A 1 216 ? -1.959 -2.104 17.142 1.00 96.38 216 LEU A O 1
ATOM 1781 N N . ASP A 1 217 ? -2.326 -3.263 19.021 1.00 95.44 217 ASP A N 1
ATOM 1782 C CA . ASP A 1 217 ? -1.003 -3.884 19.052 1.00 95.44 217 ASP A CA 1
ATOM 1783 C C . ASP A 1 217 ? -0.708 -4.629 17.740 1.00 95.44 217 ASP A C 1
ATOM 1785 O O . ASP A 1 217 ? -1.527 -5.419 17.263 1.00 95.44 217 ASP A O 1
ATOM 1789 N N . ALA A 1 218 ? 0.462 -4.376 17.145 1.00 94.44 218 ALA A N 1
ATOM 1790 C CA . ALA A 1 218 ? 0.818 -4.931 15.840 1.00 94.44 218 ALA A CA 1
ATOM 1791 C C . ALA A 1 218 ? 0.919 -6.461 15.841 1.00 94.44 218 ALA A C 1
ATOM 1793 O O . ALA A 1 218 ? 0.776 -7.081 14.787 1.00 94.44 218 ALA A O 1
ATOM 1794 N N . MET A 1 219 ? 1.182 -7.085 16.992 1.00 94.25 219 MET A N 1
ATOM 1795 C CA . MET A 1 219 ? 1.338 -8.530 17.108 1.00 94.25 219 MET A CA 1
ATOM 1796 C C . MET A 1 219 ? 0.030 -9.213 17.505 1.00 94.25 219 MET A C 1
ATOM 1798 O O . MET A 1 219 ? -0.322 -10.240 16.924 1.00 94.25 219 MET A O 1
ATOM 1802 N N . THR A 1 220 ? -0.677 -8.667 18.493 1.00 95.75 220 THR A N 1
ATOM 1803 C CA . THR A 1 220 ? -1.811 -9.353 19.131 1.00 95.75 220 THR A CA 1
ATOM 1804 C C . THR A 1 220 ? -3.171 -8.801 18.724 1.00 95.75 220 THR A C 1
ATOM 1806 O O . THR A 1 220 ? -4.162 -9.523 18.820 1.00 95.75 220 THR A O 1
ATOM 1809 N N . GLY A 1 221 ? -3.236 -7.548 18.268 1.00 95.19 221 GLY A N 1
ATOM 1810 C CA . GLY A 1 221 ? -4.490 -6.826 18.059 1.00 95.19 221 GLY A CA 1
ATOM 1811 C C . GLY A 1 221 ? -5.130 -6.303 19.345 1.00 95.19 221 GLY A C 1
ATOM 1812 O O . GLY A 1 221 ? -6.258 -5.818 19.299 1.00 95.19 221 GLY A O 1
ATOM 1813 N N . GLU A 1 222 ? -4.449 -6.386 20.495 1.00 96.50 222 GLU A N 1
ATOM 1814 C CA . GLU A 1 222 ? -4.937 -5.787 21.742 1.00 96.50 222 GLU A CA 1
ATOM 1815 C C . GLU A 1 222 ? -5.146 -4.276 21.561 1.00 96.50 222 GLU A C 1
ATOM 1817 O O . GLU A 1 222 ? -4.284 -3.581 21.025 1.00 96.50 222 GLU A O 1
ATOM 1822 N N . ILE A 1 223 ? -6.264 -3.744 22.060 1.00 96.88 223 ILE A N 1
ATOM 1823 C CA . ILE A 1 223 ? -6.484 -2.296 22.120 1.00 96.88 223 ILE A CA 1
ATOM 1824 C C . ILE A 1 223 ? -5.514 -1.686 23.144 1.00 96.88 223 ILE A C 1
ATOM 1826 O O . ILE A 1 223 ? -5.667 -1.834 24.359 1.00 96.88 223 ILE A O 1
ATOM 1830 N N . LEU A 1 224 ? -4.512 -0.971 22.640 1.00 95.00 224 LEU A N 1
ATOM 1831 C CA . LEU A 1 224 ? -3.513 -0.246 23.426 1.00 95.00 224 LEU A CA 1
ATOM 1832 C C . LEU A 1 224 ? -3.983 1.154 23.815 1.00 95.00 224 LEU A C 1
ATOM 1834 O O . LEU A 1 224 ? -3.510 1.705 24.804 1.00 95.00 224 LEU A O 1
ATOM 1838 N N . TYR A 1 225 ? -4.872 1.733 23.017 1.00 94.75 225 TYR A N 1
ATOM 1839 C CA . TYR A 1 225 ? -5.459 3.044 23.243 1.00 94.75 225 TYR A CA 1
ATOM 1840 C C . TYR A 1 225 ? -6.782 3.128 22.498 1.00 94.75 225 TYR A C 1
ATOM 1842 O O . TYR A 1 225 ? -6.885 2.648 21.366 1.00 94.75 225 TYR A O 1
ATOM 1850 N N . GLN A 1 226 ? -7.770 3.757 23.121 1.00 95.06 226 GLN A N 1
ATOM 1851 C CA . GLN A 1 226 ? -9.025 4.081 22.469 1.00 95.06 226 GLN A CA 1
ATOM 1852 C C . GLN A 1 226 ? -9.601 5.343 23.090 1.00 95.06 226 GLN A C 1
ATOM 1854 O O . GLN A 1 226 ? -9.797 5.429 24.305 1.00 95.06 226 GLN A O 1
ATOM 1859 N N . ILE A 1 227 ? -9.903 6.302 22.233 1.00 92.44 227 ILE A N 1
ATOM 1860 C CA . ILE A 1 227 ? -10.568 7.548 22.578 1.00 92.44 227 ILE A CA 1
ATOM 1861 C C . ILE A 1 227 ? -11.693 7.769 21.578 1.00 92.44 227 ILE A C 1
ATOM 1863 O O . ILE A 1 227 ? -11.535 7.522 20.381 1.00 92.44 227 ILE A O 1
ATOM 1867 N N . GLU A 1 228 ? -12.831 8.201 22.091 1.00 90.94 228 GLU A N 1
ATOM 1868 C CA . GLU A 1 228 ? -13.955 8.661 21.296 1.00 90.94 228 GLU A CA 1
ATOM 1869 C C . GLU A 1 228 ? -14.050 10.178 21.407 1.00 90.94 228 GLU A C 1
ATOM 1871 O O . GLU A 1 228 ? -13.815 10.757 22.469 1.00 90.94 228 GLU A O 1
ATOM 1876 N N . PHE A 1 229 ? -14.412 10.800 20.299 1.00 87.31 229 PHE A N 1
ATOM 1877 C CA . PHE A 1 229 ? -14.663 12.220 20.178 1.00 87.31 229 PHE A CA 1
ATOM 1878 C C . PHE A 1 229 ? -16.125 12.421 19.784 1.00 87.31 229 PHE A C 1
ATOM 1880 O O . PHE A 1 229 ? -16.603 11.767 18.856 1.00 87.31 229 PHE A O 1
ATOM 1887 N N . GLU A 1 230 ? -16.823 13.330 20.460 1.00 86.38 230 GLU A N 1
ATOM 1888 C CA . GLU A 1 230 ? -18.124 13.860 20.035 1.00 86.38 230 GLU A CA 1
ATOM 1889 C C . GLU A 1 230 ? -17.925 15.285 19.496 1.00 86.38 230 GLU A C 1
ATOM 1891 O O . GLU A 1 230 ? -17.402 16.160 20.190 1.00 86.38 230 GLU A O 1
ATOM 1896 N N . GLY A 1 231 ? -18.306 15.502 18.239 1.00 77.94 231 GLY A N 1
ATOM 1897 C CA . GLY A 1 231 ? -18.037 16.709 17.459 1.00 77.94 231 GLY A CA 1
ATOM 1898 C C . GLY A 1 231 ? -17.374 16.398 16.114 1.00 77.94 231 GLY A C 1
ATOM 1899 O O . GLY A 1 231 ? -16.877 15.293 15.883 1.00 77.94 231 GLY A O 1
ATOM 1900 N N . ASP A 1 232 ? -17.365 17.391 15.225 1.00 68.62 232 ASP A N 1
ATOM 1901 C CA . ASP A 1 232 ? -16.818 17.230 13.879 1.00 68.62 232 ASP A CA 1
ATOM 1902 C C . ASP A 1 232 ? -15.302 16.991 13.902 1.00 68.62 232 ASP A C 1
ATOM 1904 O O . ASP A 1 232 ? -14.563 17.447 14.781 1.00 68.62 232 ASP A O 1
ATOM 1908 N N . ARG A 1 233 ? -14.822 16.231 12.917 1.00 66.31 233 ARG A N 1
ATOM 1909 C CA . ARG A 1 233 ? -13.420 15.828 12.830 1.00 66.31 233 ARG A CA 1
ATOM 1910 C C . ARG A 1 233 ? -12.526 17.037 12.501 1.00 66.31 233 ARG A C 1
ATOM 1912 O O . ARG A 1 233 ? -12.734 17.719 11.506 1.00 66.31 233 ARG A O 1
ATOM 1919 N N . ILE A 1 234 ? -11.472 17.251 13.293 1.00 55.69 234 ILE A N 1
ATOM 1920 C CA . ILE A 1 234 ? -10.600 18.454 13.291 1.00 55.69 234 ILE A CA 1
ATOM 1921 C C . ILE A 1 234 ? -9.917 18.761 11.931 1.00 55.69 234 ILE A C 1
ATOM 1923 O O . ILE A 1 234 ? -9.461 19.878 11.708 1.00 55.69 234 ILE A O 1
ATOM 1927 N N . TRP A 1 235 ? -9.863 17.814 10.988 1.00 53.34 235 TRP A N 1
ATOM 1928 C CA . TRP A 1 235 ? -9.248 18.011 9.663 1.00 53.34 235 TRP A CA 1
ATOM 1929 C C . TRP A 1 235 ? -10.181 18.599 8.593 1.00 53.34 235 TRP A C 1
ATOM 1931 O O . TRP A 1 235 ? -9.756 18.793 7.453 1.00 53.34 235 TRP A O 1
ATOM 1941 N N . HIS A 1 236 ? -11.429 18.923 8.936 1.00 49.16 236 HIS A N 1
ATOM 1942 C CA . HIS A 1 236 ? -12.237 19.804 8.100 1.00 49.16 236 HIS A CA 1
ATOM 1943 C C . HIS A 1 236 ? -11.698 21.232 8.242 1.00 49.16 236 HIS A C 1
ATOM 1945 O O . HIS A 1 236 ? -11.699 21.805 9.327 1.00 49.16 236 HIS A O 1
ATOM 1951 N N . ALA A 1 237 ? -11.186 21.775 7.137 1.00 37.12 237 ALA A N 1
ATOM 1952 C CA . ALA A 1 237 ? -10.578 23.097 7.013 1.00 37.12 237 ALA A CA 1
ATOM 1953 C C . ALA A 1 237 ? -11.582 24.262 7.161 1.00 37.12 237 ALA A C 1
ATOM 1955 O O . ALA A 1 237 ? -11.586 25.176 6.348 1.00 37.12 237 ALA A O 1
ATOM 1956 N N . ASP A 1 238 ? -12.383 24.236 8.223 1.00 38.19 238 ASP A N 1
ATOM 1957 C CA . ASP A 1 238 ? -13.059 25.388 8.814 1.00 38.19 238 ASP A CA 1
ATOM 1958 C C . ASP A 1 238 ? -12.769 25.364 10.320 1.00 38.19 238 ASP A C 1
ATOM 1960 O O . ASP A 1 238 ? -13.603 25.081 11.180 1.00 38.19 238 ASP A O 1
ATOM 1964 N N . THR A 1 239 ? -11.501 25.620 10.644 1.00 42.50 239 THR A N 1
ATOM 1965 C CA . THR A 1 239 ? -10.998 25.767 12.009 1.00 42.50 239 THR A CA 1
ATOM 1966 C C . THR A 1 239 ? -11.473 27.085 12.608 1.00 42.50 239 THR A C 1
ATOM 1968 O O . THR A 1 239 ? -10.688 28.009 12.803 1.00 42.50 239 THR A O 1
ATOM 1971 N N . TYR A 1 240 ? -12.757 27.166 12.929 1.00 42.06 240 TYR A N 1
ATOM 1972 C CA . TYR A 1 240 ? -13.256 28.076 13.945 1.00 42.06 240 TYR A CA 1
ATOM 1973 C C . TYR A 1 240 ? -14.279 27.325 14.803 1.00 42.06 240 TYR A C 1
ATOM 1975 O O . TYR A 1 240 ? -15.471 27.290 14.521 1.00 42.06 240 TYR A O 1
ATOM 1983 N N . ASN A 1 241 ? -13.775 26.816 15.934 1.00 45.81 241 ASN A N 1
ATOM 1984 C CA . ASN A 1 241 ? -14.497 26.827 17.209 1.00 45.81 241 ASN A CA 1
ATOM 1985 C C . ASN A 1 241 ? -15.311 25.591 17.647 1.00 45.81 241 ASN A C 1
ATOM 1987 O O . ASN A 1 241 ? -16.370 25.760 18.245 1.00 45.81 241 ASN A O 1
ATOM 1991 N N . HIS A 1 242 ? -14.798 24.368 17.484 1.00 55.91 242 HIS A N 1
ATOM 1992 C CA . HIS A 1 242 ? -15.332 23.222 18.236 1.00 55.91 242 HIS A CA 1
ATOM 1993 C C . HIS A 1 242 ? -14.188 22.387 18.820 1.00 55.91 242 HIS A C 1
ATOM 1995 O O . HIS A 1 242 ? -13.488 21.691 18.094 1.00 55.91 242 HIS A O 1
ATOM 2001 N N . ASN A 1 243 ? -13.984 22.478 20.138 1.00 67.69 243 ASN A N 1
ATOM 2002 C CA . ASN A 1 243 ? -13.195 21.491 20.874 1.00 67.69 243 ASN A CA 1
ATOM 2003 C C . ASN A 1 243 ? -14.066 20.231 20.970 1.00 67.69 243 ASN A C 1
ATOM 2005 O O . ASN A 1 243 ? -15.085 20.293 21.666 1.00 67.69 243 ASN A O 1
ATOM 2009 N N . PRO A 1 244 ? -13.744 19.131 20.265 1.00 74.19 244 PRO A N 1
ATOM 2010 C CA . PRO A 1 244 ? -14.531 17.917 20.394 1.00 74.19 244 PRO A CA 1
ATOM 2011 C C . PRO A 1 244 ? -14.502 17.441 21.846 1.00 74.19 244 PRO A C 1
ATOM 2013 O O . PRO A 1 244 ? -13.498 17.579 22.548 1.00 74.19 244 PRO A O 1
ATOM 2016 N N . ILE A 1 245 ? -15.624 16.900 22.310 1.00 83.12 245 ILE A N 1
ATOM 2017 C CA . ILE A 1 245 ? -15.707 16.326 23.648 1.00 83.12 245 ILE A CA 1
ATOM 2018 C C . ILE A 1 245 ? -14.996 14.983 23.605 1.00 83.12 245 ILE A C 1
ATOM 2020 O O . ILE A 1 245 ? -15.385 14.085 22.862 1.00 83.12 245 ILE A O 1
ATOM 2024 N N . GLU A 1 246 ? -13.955 14.858 24.415 1.00 89.00 246 GLU A N 1
ATOM 2025 C CA . GLU A 1 246 ? -13.122 13.667 24.476 1.00 89.00 246 GLU A CA 1
ATOM 2026 C C . GLU A 1 246 ? -13.609 12.699 25.552 1.00 89.00 246 GLU A C 1
ATOM 2028 O O . GLU A 1 246 ? -13.816 13.066 26.713 1.00 89.00 246 GLU A O 1
ATOM 2033 N N . ARG A 1 247 ? -13.722 11.424 25.185 1.00 90.19 247 ARG A N 1
ATOM 2034 C CA . ARG A 1 247 ? -14.002 10.321 26.100 1.00 90.19 247 ARG A CA 1
ATOM 2035 C C . ARG A 1 247 ? -12.951 9.235 25.930 1.00 90.19 247 ARG A C 1
ATOM 2037 O O . ARG A 1 247 ? -12.979 8.458 24.978 1.00 90.19 247 ARG A O 1
ATOM 2044 N N . ILE A 1 248 ? -12.031 9.152 26.888 1.00 92.12 248 ILE A N 1
ATOM 2045 C CA . ILE A 1 248 ? -11.036 8.075 26.936 1.00 92.12 248 ILE A CA 1
ATOM 2046 C C . ILE A 1 248 ? -11.743 6.770 27.317 1.00 92.12 248 ILE A C 1
ATOM 2048 O O . ILE A 1 248 ? -12.310 6.660 28.403 1.00 92.12 248 ILE A O 1
ATOM 2052 N N . ILE A 1 249 ? -11.683 5.779 26.429 1.00 93.00 249 ILE A N 1
ATOM 2053 C CA . ILE A 1 249 ? -12.236 4.433 26.638 1.00 93.00 249 ILE A CA 1
ATOM 2054 C C . ILE A 1 249 ? -11.141 3.505 27.176 1.00 93.00 249 ILE A C 1
ATOM 2056 O O . ILE A 1 249 ? -11.350 2.780 28.146 1.00 93.00 249 ILE A O 1
ATOM 2060 N N . VAL A 1 250 ? -9.946 3.567 26.581 1.00 94.31 250 VAL A N 1
ATOM 2061 C CA . VAL A 1 250 ? -8.750 2.844 27.027 1.00 94.31 250 VAL A CA 1
ATOM 2062 C C . VAL A 1 250 ? -7.591 3.830 27.095 1.00 94.31 250 VAL A C 1
ATOM 2064 O O . VAL A 1 250 ? -7.255 4.454 26.092 1.00 94.31 250 VAL A O 1
ATOM 2067 N N . ALA A 1 251 ? -6.974 3.966 28.272 1.00 93.00 251 ALA A N 1
ATOM 2068 C CA . ALA A 1 251 ? -5.813 4.834 28.473 1.00 93.00 251 ALA A CA 1
ATOM 2069 C C . ALA A 1 251 ? -4.609 4.383 27.629 1.00 93.00 251 ALA A C 1
ATOM 2071 O O . ALA A 1 251 ? -4.405 3.187 27.434 1.00 93.00 251 ALA A O 1
ATOM 2072 N N . ASP A 1 252 ? -3.795 5.337 27.166 1.00 91.25 252 ASP A N 1
ATOM 2073 C CA . ASP A 1 252 ? -2.731 5.065 26.198 1.00 91.25 252 ASP A CA 1
ATOM 2074 C C . ASP A 1 252 ? -1.577 4.237 26.797 1.00 91.25 252 ASP A C 1
ATOM 2076 O O . ASP A 1 252 ? -0.773 4.721 27.599 1.00 91.25 252 ASP A O 1
ATOM 2080 N N . LYS A 1 253 ? -1.486 2.968 26.380 1.00 90.06 253 LYS A N 1
ATOM 2081 C CA . LYS A 1 253 ? -0.417 2.017 26.732 1.00 90.06 253 LYS A CA 1
ATOM 2082 C C . LYS A 1 253 ? 0.773 2.052 25.760 1.00 90.06 253 LYS A C 1
ATOM 2084 O O . LYS A 1 253 ? 1.616 1.153 25.810 1.00 90.06 253 LYS A O 1
ATOM 2089 N N . THR A 1 254 ? 0.826 3.012 24.836 1.00 84.25 254 THR A N 1
ATOM 2090 C CA . THR A 1 254 ? 1.952 3.204 23.898 1.00 84.25 254 THR A CA 1
ATOM 2091 C C . THR A 1 254 ? 2.994 4.195 24.409 1.00 84.25 254 THR A C 1
ATOM 2093 O O . THR A 1 254 ? 4.115 4.185 23.919 1.00 84.25 254 THR A O 1
ATOM 2096 N N . LEU A 1 255 ? 2.645 5.004 25.416 1.00 77.75 255 LEU A N 1
ATOM 2097 C CA . LEU A 1 255 ? 3.514 6.033 26.005 1.00 77.75 255 LEU A CA 1
ATOM 2098 C C . LEU A 1 255 ? 4.304 5.563 27.237 1.00 77.75 255 LEU A C 1
ATOM 2100 O O . LEU A 1 255 ? 5.132 6.309 27.754 1.00 77.75 255 LEU A O 1
ATOM 2104 N N . LYS A 1 256 ? 4.019 4.363 27.752 1.00 59.69 256 LYS A N 1
ATOM 2105 C CA . LYS A 1 256 ? 4.706 3.811 28.923 1.00 59.69 256 LYS A CA 1
ATOM 2106 C C . LYS A 1 256 ? 5.859 2.921 28.463 1.00 59.69 256 LYS A C 1
ATOM 2108 O O . LYS A 1 256 ? 5.597 1.851 27.913 1.00 59.69 256 LYS A O 1
ATOM 2113 N N . ASN A 1 257 ? 7.082 3.385 28.716 1.00 53.88 257 ASN A N 1
ATOM 2114 C CA . ASN A 1 257 ? 8.291 2.560 28.754 1.00 53.88 257 ASN A CA 1
ATOM 2115 C C . ASN A 1 257 ? 8.398 1.857 30.107 1.00 53.88 257 ASN A C 1
ATOM 2117 O O . ASN A 1 257 ? 8.080 2.513 31.128 1.00 53.88 257 ASN A O 1
#

Organism: NCBI:txid2654844

Foldseek 3Di:
DDDDDDDDDDPDDDDPPPPPPCPPDPPDPAPADPDDDDDDLDKDFDDCVVQVPAKDWDWDQDVDPPRHRPTKIWIWGWDQDQQFIWIWTDILVTKIKIWTDGVRYQKIWIWIGDSRRITAKIFIAGPDPPAGQTAAKIWGADNVRHTDDIDGSCVQQQCDPSVVSVVCSVLVFAQCDPPDDGGKDWYWDDDPFTWIWIKTQCCVPPVFRKIKIFTAGRNPRDTQWIKMWGDHDPPPPPPDDDDTDIDTPHPHNRPDD

pLDDT: mean 81.69, std 20.08, range [31.97, 98.62]

Radius of gyration: 26.31 Å; Cα contacts (8 Å, |Δi|>4): 486; chains: 1; bounding box: 83×44×85 Å

Solvent-accessible surface area (backbone atoms only — not comparable to full-atom values): 15151 Å² total; per-residue (Å²): 140,80,87,83,82,89,83,86,79,82,90,80,80,76,84,78,72,70,75,73,73,75,88,80,80,76,86,69,85,67,87,52,46,87,76,75,84,86,85,75,85,70,76,53,68,64,59,71,75,84,39,59,91,67,51,44,75,43,85,44,66,32,85,49,86,96,38,56,74,41,76,38,44,37,40,41,33,74,48,78,58,91,67,23,40,40,38,38,39,32,32,74,88,43,49,34,41,38,37,40,29,48,56,54,41,56,45,21,44,38,38,33,22,41,69,88,20,28,33,34,32,40,36,35,29,45,52,53,84,98,34,94,48,64,43,47,62,33,39,31,30,42,92,88,41,47,78,72,48,77,45,61,52,46,68,80,28,67,38,36,72,64,55,53,52,48,56,40,50,77,67,69,35,47,72,63,57,95,70,97,51,71,28,44,45,68,45,83,45,62,91,87,68,52,27,37,39,35,40,36,44,37,29,92,78,68,78,41,60,30,33,34,45,38,31,25,32,16,52,78,52,49,79,35,22,29,36,38,32,45,42,75,67,85,84,53,96,70,89,75,89,74,84,51,50,77,43,79,76,37,73,68,60,82,78,66,129

Sequence (257 aa):
MRTITLLMALVLFANCKAQVENKTVTTTLNKNKMERPIITPEFEKLNLEDYKDGLIIEESIGNTAPYVGFKYNSYSYRKINDIGTTSLHGSTIGRFGYSFTAKDSYYTIAKGYYKNGYIHSKCIISSRPNQSIFMGRQYFFNQEGKLEKTVDHDQVWGFSYEKVIEYILERKSPLYSKDEYWGAEITQEGKEKKYWQLILDTQKTTNKSTWEIIKLDAMTGEILYQIEFEGDRIWHADTYNHNPIERIIVADKTLKN